Protein AF-A0A5K0YHK6-F1 (afdb_monomer_lite)

Organism: NCBI:txid210225

Foldseek 3Di:
DDPPPPPPPDDDDDDDDDDDDDDDDDDDDPDDDPPPPPPDPPPVDDPPPPDFPPCDPLPPQDPPVPPDLVSLQVSLVVLLVVVVPGDDDDQDPVNVVVCVDPCNVVVCVVVVCVDSVVSNCVSVVVVVVVVVVVLVVVQVCVVVVVDDPVDDRDDDDCVVVVVCVVVVVVVVVVVVVVVVVVVVVVVVVLVVLVVVLVVVLVVLCVVPVDPVCPVVNVVSNVVSVVVSVVVD

Structure (mmCIF, N/CA/C/O backbone):
data_AF-A0A5K0YHK6-F1
#
_entry.id   AF-A0A5K0YHK6-F1
#
loop_
_atom_site.group_PDB
_atom_site.id
_atom_site.type_symbol
_atom_site.label_atom_id
_atom_site.label_alt_id
_atom_site.label_comp_id
_atom_site.label_asym_id
_atom_site.label_entity_id
_atom_site.label_seq_id
_atom_site.pdbx_PDB_ins_code
_atom_site.Cartn_x
_atom_site.Cartn_y
_atom_site.Cartn_z
_atom_site.occupancy
_atom_site.B_iso_or_equiv
_atom_site.auth_seq_id
_atom_site.auth_comp_id
_atom_site.auth_asym_id
_atom_site.auth_atom_id
_atom_site.pdbx_PDB_model_num
ATOM 1 N N . MET A 1 1 ? 50.932 7.917 33.596 1.00 43.59 1 MET A N 1
ATOM 2 C CA . MET A 1 1 ? 49.756 8.536 34.239 1.00 43.59 1 MET A CA 1
ATOM 3 C C . MET A 1 1 ? 48.524 7.838 33.703 1.00 43.59 1 MET A C 1
ATOM 5 O O . MET A 1 1 ? 48.380 7.723 32.493 1.00 43.59 1 MET A O 1
ATOM 9 N N . ASP A 1 2 ? 47.764 7.246 34.616 1.00 40.22 2 ASP A N 1
ATOM 10 C CA . ASP A 1 2 ? 47.042 5.985 34.433 1.00 40.22 2 ASP A CA 1
ATOM 11 C C . ASP A 1 2 ? 45.671 6.087 33.738 1.00 40.22 2 ASP A C 1
ATOM 13 O O . ASP A 1 2 ? 44.933 7.048 33.957 1.00 40.22 2 ASP A O 1
ATOM 17 N N . PRO A 1 3 ? 45.248 5.050 32.988 1.00 48.75 3 PRO A N 1
ATOM 18 C CA . PRO A 1 3 ? 43.939 4.975 32.334 1.00 48.75 3 PRO A CA 1
ATOM 19 C C . PRO A 1 3 ? 42.831 4.458 33.278 1.00 48.75 3 PRO A C 1
ATOM 21 O O . PRO A 1 3 ? 42.037 3.597 32.901 1.00 48.75 3 PRO A O 1
ATOM 24 N N . ARG A 1 4 ? 42.780 4.932 34.532 1.00 49.56 4 ARG A N 1
ATOM 25 C CA . ARG A 1 4 ? 41.835 4.437 35.563 1.00 49.56 4 ARG A CA 1
ATOM 26 C C . ARG A 1 4 ? 40.879 5.490 36.136 1.00 49.56 4 ARG A C 1
ATOM 28 O O . ARG A 1 4 ? 40.174 5.207 37.099 1.00 49.56 4 ARG A O 1
ATOM 35 N N . THR A 1 5 ? 40.769 6.659 35.508 1.00 51.75 5 THR A N 1
ATOM 36 C CA . THR A 1 5 ? 40.021 7.803 36.071 1.00 51.75 5 THR A CA 1
ATOM 37 C C . THR A 1 5 ? 38.905 8.324 35.158 1.00 51.75 5 THR A C 1
ATOM 39 O O . THR A 1 5 ? 38.656 9.520 35.098 1.00 51.75 5 THR A O 1
ATOM 42 N N . LEU A 1 6 ? 38.212 7.434 34.436 1.00 47.22 6 LEU A N 1
ATOM 43 C CA . LEU A 1 6 ? 37.018 7.766 33.633 1.00 47.22 6 LEU A CA 1
ATOM 44 C C . LEU A 1 6 ? 35.873 6.752 33.836 1.00 47.22 6 LEU A C 1
ATOM 4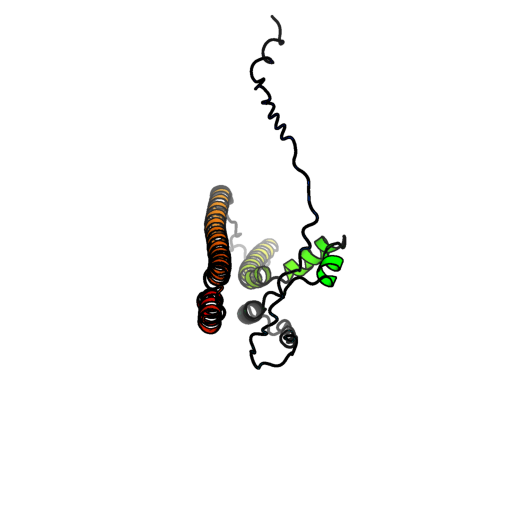6 O O . LEU A 1 6 ? 35.132 6.435 32.914 1.00 47.22 6 LEU A O 1
ATOM 50 N N . GLY A 1 7 ? 35.736 6.220 35.055 1.00 47.00 7 GLY A N 1
ATOM 51 C CA . GLY A 1 7 ? 34.714 5.226 35.415 1.00 47.00 7 GLY A CA 1
ATOM 52 C C . GLY A 1 7 ? 33.854 5.604 36.624 1.00 47.00 7 GLY A C 1
ATOM 53 O O . GLY A 1 7 ? 33.350 4.710 37.293 1.00 47.00 7 GLY A O 1
ATOM 54 N N . LEU A 1 8 ? 33.728 6.895 36.959 1.00 46.75 8 LEU A N 1
ATOM 55 C CA . LEU A 1 8 ? 33.214 7.314 38.273 1.00 46.75 8 LEU A CA 1
ATOM 56 C C . LEU A 1 8 ? 32.208 8.480 38.273 1.00 46.75 8 LEU A C 1
ATOM 58 O O . LEU A 1 8 ? 32.123 9.192 39.267 1.00 46.75 8 LEU A O 1
ATOM 62 N N . LEU A 1 9 ? 31.416 8.687 37.211 1.00 46.94 9 LEU A N 1
ATOM 63 C CA . LEU A 1 9 ? 30.430 9.785 37.213 1.00 46.94 9 LEU A CA 1
ATOM 64 C C . LEU A 1 9 ? 29.068 9.528 36.542 1.00 46.94 9 LEU A C 1
ATOM 66 O O . LEU A 1 9 ? 28.478 10.461 36.021 1.00 46.94 9 LEU A O 1
ATOM 70 N N . LEU A 1 10 ? 28.503 8.317 36.618 1.00 44.62 10 LEU A N 1
ATOM 71 C CA . LEU A 1 10 ? 27.058 8.111 36.376 1.00 44.62 10 LEU A CA 1
ATOM 72 C C . LEU A 1 10 ? 26.480 6.953 37.218 1.00 44.62 10 LEU A C 1
ATOM 74 O O . LEU A 1 10 ? 25.865 6.025 36.703 1.00 44.62 10 LEU A O 1
ATOM 78 N N . SER A 1 11 ? 26.675 7.004 38.540 1.00 43.56 11 SER A N 1
ATOM 79 C CA . SER A 1 11 ? 25.914 6.174 39.485 1.00 43.56 11 SER A CA 1
ATOM 80 C C . SER A 1 11 ? 24.736 6.996 40.012 1.00 43.56 11 SER A C 1
ATOM 82 O O . SER A 1 11 ? 24.900 7.822 40.908 1.00 43.56 11 SER A O 1
ATOM 84 N N . LEU A 1 12 ? 23.559 6.839 39.400 1.00 46.84 12 LEU A N 1
ATOM 85 C CA . LEU A 1 12 ? 22.314 7.429 39.899 1.00 46.84 12 LEU A CA 1
ATOM 86 C C . LEU A 1 12 ? 21.701 6.520 40.984 1.00 46.84 12 LEU A C 1
ATOM 88 O O . LEU A 1 12 ? 21.643 5.302 40.794 1.00 46.84 12 LEU A O 1
ATOM 92 N N . PRO A 1 13 ? 21.228 7.082 42.111 1.00 41.00 13 PRO A N 1
ATOM 93 C CA . PRO A 1 13 ? 20.739 6.307 43.243 1.00 41.00 13 PRO A CA 1
ATOM 94 C C . PRO A 1 13 ? 19.381 5.651 42.958 1.00 41.00 13 PRO A C 1
ATOM 96 O O . PRO A 1 13 ? 18.445 6.261 42.441 1.00 41.00 13 PRO A O 1
ATOM 99 N N . LYS A 1 14 ? 19.276 4.380 43.350 1.00 40.62 14 LYS A N 1
ATOM 100 C CA . LYS A 1 14 ? 18.057 3.570 43.339 1.00 40.62 14 LYS A CA 1
ATOM 101 C C . LYS A 1 14 ? 17.124 4.040 44.463 1.00 40.62 14 LYS A C 1
ATOM 103 O O . LYS A 1 14 ? 17.464 3.901 45.632 1.00 40.62 14 LYS A O 1
ATOM 108 N N . VAL A 1 15 ? 15.955 4.575 44.114 1.00 39.25 15 VAL A N 1
ATOM 109 C CA . VAL A 1 15 ? 14.891 4.946 45.066 1.00 39.25 15 VAL A CA 1
ATOM 110 C C . VAL A 1 15 ? 14.164 3.678 45.546 1.00 39.25 15 VAL A C 1
ATOM 112 O O . VAL A 1 15 ? 13.650 2.938 44.702 1.00 39.25 15 VAL A O 1
ATOM 115 N N . PRO A 1 16 ? 14.092 3.391 46.861 1.00 36.75 16 PRO A N 1
ATOM 116 C CA . PRO A 1 16 ? 13.281 2.302 47.390 1.00 36.75 16 PRO A CA 1
ATOM 117 C C . PRO A 1 16 ? 11.877 2.817 47.737 1.00 36.75 16 PRO A C 1
ATOM 119 O O . PRO A 1 16 ? 11.712 3.629 48.642 1.00 36.75 16 PRO A O 1
ATOM 122 N N . HIS A 1 17 ? 10.844 2.329 47.048 1.00 37.44 17 HIS A N 1
ATOM 123 C CA . HIS A 1 17 ? 9.465 2.503 47.507 1.00 37.44 17 HIS A CA 1
ATOM 124 C C . HIS A 1 17 ? 9.073 1.327 48.403 1.00 37.44 17 HIS A C 1
ATOM 126 O O . HIS A 1 17 ? 8.698 0.254 47.934 1.00 37.44 17 HIS A O 1
ATOM 132 N N . SER A 1 18 ? 9.178 1.546 49.711 1.00 36.91 18 SER A N 1
ATOM 133 C CA . SER A 1 18 ? 8.483 0.777 50.738 1.00 36.91 18 SER A CA 1
ATOM 134 C C . SER A 1 18 ? 7.010 1.191 50.761 1.00 36.91 18 SER A C 1
ATOM 136 O O . SER A 1 18 ? 6.714 2.331 51.104 1.00 36.91 18 SER A O 1
ATOM 138 N N . ASN A 1 19 ? 6.094 0.276 50.445 1.00 31.62 19 ASN A N 1
ATOM 139 C CA . ASN A 1 19 ? 4.684 0.414 50.810 1.00 31.62 19 ASN A CA 1
ATOM 140 C C . ASN A 1 19 ? 4.287 -0.776 51.685 1.00 31.62 19 ASN A C 1
ATOM 142 O O . ASN A 1 19 ? 3.897 -1.839 51.208 1.00 31.62 19 ASN A O 1
ATOM 146 N N . THR A 1 20 ? 4.419 -0.568 52.988 1.00 33.75 20 THR A N 1
ATOM 147 C CA . THR A 1 20 ? 3.709 -1.284 54.042 1.00 33.75 20 THR A CA 1
ATOM 148 C C . THR A 1 20 ? 2.272 -0.766 54.086 1.00 33.75 20 THR A C 1
ATOM 150 O O . THR A 1 20 ? 2.046 0.412 54.347 1.00 33.75 20 THR A O 1
ATOM 153 N N . PHE A 1 21 ? 1.289 -1.638 53.865 1.00 30.23 21 PHE A N 1
ATOM 154 C CA . PHE A 1 21 ? -0.102 -1.390 54.249 1.00 30.23 21 PHE A CA 1
ATOM 155 C C . PHE A 1 21 ? -0.590 -2.602 55.040 1.00 30.23 21 PHE A C 1
ATOM 157 O O . PHE A 1 21 ? -0.638 -3.718 54.526 1.00 30.23 21 PHE A O 1
ATOM 164 N N . HIS A 1 22 ? -0.887 -2.382 56.319 1.00 31.84 22 HIS A N 1
ATOM 165 C CA . HIS A 1 22 ? -1.451 -3.384 57.214 1.00 31.84 22 HIS A CA 1
ATOM 166 C C . HIS A 1 22 ? -2.986 -3.328 57.174 1.00 31.84 22 HIS A C 1
ATOM 168 O O . HIS A 1 22 ? -3.571 -2.264 57.326 1.00 31.84 22 HIS A O 1
ATOM 174 N N . SER A 1 23 ? -3.574 -4.525 57.084 1.00 32.22 23 SER A N 1
ATOM 175 C CA . SER A 1 23 ? -4.830 -4.990 57.695 1.00 32.22 23 SER A CA 1
ATOM 176 C C . SER A 1 23 ? -6.180 -4.368 57.294 1.00 32.22 23 SER A C 1
ATOM 178 O O . SER A 1 23 ? -6.498 -3.233 57.629 1.00 32.22 23 SER A O 1
ATOM 180 N N . SER A 1 24 ? -7.070 -5.199 56.738 1.00 30.88 24 SER A N 1
ATOM 181 C CA . SER A 1 24 ? -8.372 -5.489 57.374 1.00 30.88 24 SER A CA 1
ATOM 182 C C . SER A 1 24 ? -9.111 -6.647 56.678 1.00 30.88 24 SER A C 1
ATOM 184 O O . SER A 1 24 ? -9.433 -6.604 55.498 1.00 30.88 24 SER A O 1
ATOM 186 N N . VAL A 1 25 ? -9.310 -7.716 57.454 1.00 35.59 25 VAL A N 1
ATOM 187 C CA . VAL A 1 25 ? -10.476 -8.618 57.528 1.00 35.59 25 VAL A CA 1
ATOM 188 C C . VAL A 1 25 ? -11.424 -8.624 56.314 1.00 35.59 25 VAL A C 1
ATOM 190 O O . VAL A 1 25 ? -12.305 -7.778 56.185 1.00 35.59 25 VAL A O 1
ATOM 193 N N . GLY A 1 26 ? -11.309 -9.651 55.468 1.00 30.34 26 GLY A N 1
ATOM 194 C CA . GLY A 1 26 ? -12.290 -9.956 54.426 1.00 30.34 26 GLY A CA 1
ATOM 195 C C . GLY A 1 26 ? -13.451 -10.792 54.968 1.00 30.34 26 GLY A C 1
ATOM 196 O O . GLY A 1 26 ? -13.296 -11.990 55.196 1.00 30.34 26 GLY A O 1
ATOM 197 N N . LEU A 1 27 ? -14.616 -10.165 55.143 1.00 34.56 27 LEU A N 1
ATOM 198 C CA . LEU A 1 27 ? -15.909 -10.854 55.194 1.00 34.56 27 LEU A CA 1
ATOM 199 C C . LEU A 1 27 ? -16.256 -11.437 53.806 1.00 34.56 27 LEU A C 1
ATOM 201 O O . LEU A 1 27 ? -15.933 -10.819 52.788 1.00 34.56 27 LEU A O 1
ATOM 205 N N . PRO A 1 28 ? -16.950 -12.588 53.725 1.00 32.84 28 PRO A N 1
ATOM 206 C CA . PRO A 1 28 ? -17.366 -13.167 52.454 1.00 32.84 28 PRO A CA 1
ATOM 207 C C . PRO A 1 28 ? -18.563 -12.397 51.873 1.00 32.84 28 PRO A C 1
ATOM 209 O O . PRO A 1 28 ? -19.719 -12.663 52.197 1.00 32.84 28 PRO A O 1
ATOM 212 N N . CYS A 1 29 ? -18.299 -11.445 50.976 1.00 33.31 29 CYS A N 1
ATOM 213 C CA . CYS A 1 29 ? -19.337 -10.855 50.134 1.00 33.31 29 CYS A CA 1
ATOM 214 C C . CYS A 1 29 ? -19.730 -11.848 49.035 1.00 33.31 29 CYS A C 1
ATOM 216 O O . CYS A 1 29 ? -18.987 -12.097 48.085 1.00 33.31 29 CYS A O 1
ATOM 218 N N . HIS A 1 30 ? -20.931 -12.405 49.170 1.00 31.92 30 HIS A N 1
ATOM 219 C CA . HIS A 1 30 ? -21.606 -13.214 48.164 1.00 31.92 30 HIS A CA 1
ATOM 220 C C . HIS A 1 30 ? -21.895 -12.345 46.923 1.00 31.92 30 HIS A C 1
ATOM 222 O O . HIS A 1 30 ? -22.946 -11.714 46.805 1.00 31.92 30 HIS A O 1
ATOM 228 N N . HIS A 1 31 ? -20.951 -12.273 45.983 1.00 33.12 31 HIS A N 1
ATOM 229 C CA . HIS A 1 31 ? -21.176 -11.622 44.695 1.00 33.12 31 HIS A CA 1
ATOM 230 C C . HIS A 1 31 ? -22.136 -12.481 43.860 1.00 33.12 31 HIS A C 1
ATOM 232 O O . HIS A 1 31 ? -21.734 -13.452 43.220 1.00 33.12 31 HIS A O 1
ATOM 238 N N . ARG A 1 32 ? -23.426 -12.122 43.846 1.00 32.12 32 ARG A N 1
ATOM 239 C CA . ARG A 1 32 ? -24.295 -12.473 42.716 1.00 32.12 32 ARG A CA 1
ATOM 240 C C . ARG A 1 32 ? -23.753 -11.734 41.484 1.00 32.12 32 ARG A C 1
ATOM 242 O O . ARG A 1 32 ? -23.589 -10.514 41.569 1.00 32.12 32 ARG A O 1
ATOM 249 N N . PRO A 1 33 ? -23.456 -12.413 40.362 1.00 33.56 33 PRO A N 1
ATOM 250 C CA . PRO A 1 33 ? -23.113 -11.707 39.136 1.00 33.56 33 PRO A CA 1
ATOM 251 C C . PRO A 1 33 ? -24.315 -10.842 38.722 1.00 33.56 33 PRO A C 1
ATOM 253 O O . PRO A 1 33 ? -25.457 -11.294 38.868 1.00 33.56 33 PRO A O 1
ATOM 256 N N . PRO A 1 34 ? -24.100 -9.608 38.234 1.00 36.41 34 PRO A N 1
ATOM 257 C CA . PRO A 1 34 ? -25.195 -8.812 37.713 1.00 36.41 34 PRO A CA 1
ATOM 258 C C . PRO A 1 34 ? -25.824 -9.591 36.561 1.00 36.41 34 PRO A C 1
ATOM 260 O O . PRO A 1 34 ? -25.122 -10.103 35.687 1.00 36.41 34 PRO A O 1
ATOM 263 N N . PHE A 1 35 ? -27.148 -9.711 36.618 1.00 33.41 35 PHE A N 1
ATOM 264 C CA . PHE A 1 35 ? -27.979 -10.253 35.559 1.00 33.41 35 PHE A CA 1
ATOM 265 C C . PHE A 1 35 ? -27.466 -9.742 34.211 1.00 33.41 35 PHE A C 1
ATOM 267 O O . PHE A 1 35 ? -27.531 -8.547 33.920 1.00 33.41 35 PHE A O 1
ATOM 274 N N . PHE A 1 36 ? -26.934 -10.655 33.395 1.00 31.16 36 PHE A N 1
ATOM 275 C CA . PHE A 1 36 ? -26.790 -10.430 31.968 1.00 31.16 36 PHE A CA 1
ATOM 276 C C . PHE A 1 36 ? -28.202 -10.170 31.456 1.00 31.16 36 PHE A C 1
ATOM 278 O O . PHE A 1 36 ? -28.980 -11.105 31.265 1.00 31.16 36 PHE A O 1
ATOM 285 N N . PHE A 1 37 ? -28.560 -8.895 31.305 1.00 34.41 37 PHE A N 1
ATOM 286 C CA . PHE A 1 37 ? -29.784 -8.511 30.629 1.00 34.41 37 PHE A CA 1
ATOM 287 C C . PHE A 1 37 ? -29.582 -8.882 29.166 1.00 34.41 37 PHE A C 1
ATOM 289 O O . PHE A 1 37 ? -29.051 -8.130 28.352 1.00 34.41 37 PHE A O 1
ATOM 296 N N . ASN A 1 38 ? -29.952 -10.121 28.872 1.00 28.75 38 ASN A N 1
ATOM 297 C CA . ASN A 1 38 ? -29.991 -10.725 27.560 1.00 28.75 38 ASN A CA 1
ATOM 298 C C . ASN A 1 38 ? -31.197 -10.153 26.799 1.00 28.75 38 ASN A C 1
ATOM 300 O O . ASN A 1 38 ? -32.002 -10.893 26.237 1.00 28.75 38 ASN A O 1
ATOM 304 N N . ARG A 1 39 ? -31.353 -8.820 26.790 1.00 30.56 39 ARG A N 1
ATOM 305 C CA . ARG A 1 39 ? -32.136 -8.172 25.747 1.00 30.56 39 ARG A CA 1
ATOM 306 C C . ARG A 1 39 ? -31.266 -8.201 24.510 1.00 30.56 39 ARG A C 1
ATOM 308 O O . ARG A 1 39 ? -30.500 -7.286 24.217 1.00 30.56 39 ARG A O 1
ATOM 315 N N . ALA A 1 40 ? -31.408 -9.313 23.797 1.00 30.61 40 ALA A N 1
ATOM 316 C CA . ALA A 1 40 ? -31.400 -9.295 22.356 1.00 30.61 40 ALA A CA 1
ATOM 317 C C . ALA A 1 40 ? -32.060 -7.985 21.914 1.00 30.61 40 ALA A C 1
ATOM 319 O O . ALA A 1 40 ? -33.258 -7.780 22.109 1.00 30.61 40 ALA A O 1
ATOM 320 N N . ILE A 1 41 ? -31.261 -7.076 21.361 1.00 36.53 41 ILE A N 1
ATOM 321 C CA . ILE A 1 41 ? -31.794 -6.146 20.384 1.00 36.53 41 ILE A CA 1
ATOM 322 C C . ILE A 1 41 ? -32.405 -7.075 19.342 1.00 36.53 41 ILE A C 1
ATOM 324 O O . ILE A 1 41 ? -31.683 -7.782 18.636 1.00 36.53 41 ILE A O 1
ATOM 328 N N . ILE A 1 42 ? -33.734 -7.164 19.350 1.00 31.56 42 ILE A N 1
ATOM 329 C CA . ILE A 1 42 ? -34.517 -7.819 18.315 1.00 31.56 42 ILE A CA 1
ATOM 330 C C . ILE A 1 42 ? -34.319 -6.952 17.071 1.00 31.56 42 ILE A C 1
ATOM 332 O O . ILE A 1 42 ? -35.155 -6.143 16.692 1.00 31.56 42 ILE A O 1
ATOM 336 N N . CYS A 1 43 ? -33.165 -7.108 16.432 1.00 30.47 43 CYS A N 1
ATOM 337 C CA . CYS A 1 43 ? -33.124 -7.082 14.993 1.00 30.47 43 CYS A CA 1
ATOM 338 C C . CYS A 1 43 ? -33.844 -8.367 14.596 1.00 30.47 43 CYS A C 1
ATOM 340 O O . CYS A 1 43 ? -33.283 -9.456 14.715 1.00 30.47 43 CYS A O 1
ATOM 342 N N . SER A 1 44 ? -35.113 -8.251 14.208 1.00 29.72 44 SER A N 1
ATOM 343 C CA . SER A 1 44 ? -35.784 -9.307 13.459 1.00 29.72 44 SER A CA 1
ATOM 344 C C . SER A 1 44 ? -34.999 -9.482 12.158 1.00 29.72 44 SER A C 1
ATOM 346 O O . SER A 1 44 ? -35.143 -8.736 11.196 1.00 29.72 44 SER A O 1
ATOM 348 N N . GLY A 1 45 ? -34.029 -10.378 12.214 1.00 32.16 45 GLY A N 1
ATOM 349 C CA . GLY A 1 45 ? -33.060 -10.672 11.182 1.00 32.16 45 GLY A CA 1
ATOM 350 C C . GLY A 1 45 ? -32.474 -12.003 11.594 1.00 32.16 45 GLY A C 1
ATOM 351 O O . GLY A 1 45 ? -31.773 -12.084 12.598 1.00 32.16 45 GLY A O 1
ATOM 352 N N . ALA A 1 46 ? -32.894 -13.046 10.888 1.00 29.48 46 ALA A N 1
ATOM 353 C CA . ALA A 1 46 ? -32.598 -14.438 11.162 1.00 29.48 46 ALA A CA 1
ATOM 354 C C . ALA A 1 46 ? -31.177 -14.664 11.702 1.00 29.48 46 ALA A C 1
ATOM 356 O O . ALA A 1 46 ? -30.210 -14.049 11.251 1.00 29.48 46 ALA A O 1
ATOM 357 N N . ASN A 1 47 ? -31.055 -15.630 12.613 1.00 34.12 47 ASN A N 1
ATOM 358 C CA . ASN A 1 47 ? -29.799 -16.233 13.051 1.00 34.12 47 ASN A CA 1
ATOM 359 C C . ASN A 1 47 ? -29.124 -17.017 11.902 1.00 34.12 47 ASN A C 1
ATOM 361 O O . ASN A 1 47 ? -28.770 -18.185 12.035 1.00 34.12 47 ASN A O 1
ATOM 365 N N . SER A 1 48 ? -28.961 -16.394 10.737 1.00 34.47 48 SER A N 1
ATOM 366 C CA . SER A 1 48 ? -27.947 -16.783 9.782 1.00 34.47 48 SER A CA 1
ATOM 367 C C . SER A 1 48 ? -26.654 -16.169 10.290 1.00 34.47 48 SER A C 1
ATOM 369 O O . SER A 1 48 ? -26.443 -14.958 10.184 1.00 34.47 48 SER A O 1
ATOM 371 N N . LYS A 1 49 ? -25.768 -17.007 10.833 1.00 31.30 49 LYS A N 1
ATOM 372 C CA . LYS A 1 49 ? -24.322 -16.759 10.782 1.00 31.30 49 LYS A CA 1
ATOM 373 C C . LYS A 1 49 ? -24.057 -16.086 9.427 1.00 31.30 49 LYS A C 1
ATOM 375 O O . LYS A 1 49 ? -24.406 -16.722 8.434 1.00 31.30 49 LYS A O 1
ATOM 380 N N . PRO A 1 50 ? -23.571 -14.828 9.349 1.00 41.44 50 PRO A N 1
ATOM 381 C CA . PRO A 1 50 ? -23.377 -14.175 8.065 1.00 41.44 50 PRO A CA 1
ATOM 382 C C . PRO A 1 50 ? -22.471 -15.086 7.259 1.00 41.44 50 PRO A C 1
ATOM 384 O O . PRO A 1 50 ? -21.297 -15.264 7.603 1.00 41.44 50 PRO A O 1
ATOM 387 N N . GLN A 1 51 ? -23.054 -15.763 6.275 1.00 37.22 51 GLN A N 1
ATOM 388 C CA . GLN A 1 51 ? -22.298 -16.622 5.397 1.00 37.22 51 GLN A CA 1
ATOM 389 C C . GLN A 1 51 ? -21.256 -15.688 4.782 1.00 37.22 51 GLN A C 1
ATOM 391 O O . GLN A 1 51 ? -21.619 -14.569 4.389 1.00 37.22 51 GLN A O 1
ATOM 396 N N . PRO A 1 52 ? -19.957 -16.049 4.786 1.00 50.34 52 PRO A N 1
ATOM 397 C CA . PRO A 1 52 ? -19.000 -15.280 4.008 1.00 50.34 52 PRO A CA 1
ATOM 398 C C . PRO A 1 52 ? -19.626 -15.084 2.622 1.00 50.34 52 PRO A C 1
ATOM 400 O O . PRO A 1 52 ? -20.271 -16.031 2.149 1.00 50.34 52 PRO A O 1
ATOM 403 N N . PRO A 1 53 ? -19.530 -13.877 2.023 1.00 51.62 53 PRO A N 1
ATOM 404 C CA . PRO A 1 53 ? -20.077 -13.648 0.689 1.00 51.62 53 PRO A CA 1
ATOM 405 C C . PRO A 1 53 ? -19.689 -14.856 -0.163 1.00 51.62 53 PRO A C 1
ATOM 407 O O . PRO A 1 53 ? -18.537 -15.295 -0.017 1.00 51.62 53 PRO A O 1
ATOM 410 N N . PRO A 1 54 ? -20.642 -15.452 -0.918 1.00 47.19 54 PRO A N 1
ATOM 411 C CA . PRO A 1 54 ? -20.403 -16.691 -1.650 1.00 47.19 54 PRO A CA 1
ATOM 412 C C . PRO A 1 54 ? -19.047 -16.538 -2.299 1.00 47.19 54 PRO A C 1
ATOM 414 O O . PRO A 1 54 ? -18.818 -15.490 -2.903 1.00 47.19 54 PRO A O 1
ATOM 417 N N . SER A 1 55 ? -18.132 -17.474 -2.030 1.00 53.28 55 SER A N 1
ATOM 418 C CA . SER A 1 55 ? -16.749 -17.429 -2.492 1.00 53.28 55 SER A CA 1
ATOM 419 C C . SER A 1 55 ? -16.784 -17.281 -4.002 1.00 53.28 55 SER A C 1
ATOM 421 O O . SER A 1 55 ? -16.866 -18.273 -4.723 1.00 53.28 55 SER A O 1
ATOM 423 N N . GLN A 1 56 ? -16.852 -16.034 -4.466 1.00 53.78 56 GLN A N 1
ATOM 424 C CA . GLN A 1 56 ? -16.973 -15.753 -5.873 1.00 53.78 56 GLN A CA 1
ATOM 425 C C . GLN A 1 56 ? -15.665 -16.258 -6.455 1.00 53.78 56 GLN A C 1
ATOM 427 O O . GLN A 1 56 ? -14.608 -15.936 -5.890 1.00 53.78 56 GLN A O 1
ATOM 432 N N . PRO A 1 57 ? -15.720 -17.107 -7.496 1.00 60.47 57 PRO A N 1
ATOM 433 C CA . PRO A 1 57 ? -14.519 -17.604 -8.134 1.00 60.47 57 PRO A CA 1
ATOM 434 C C . PRO A 1 57 ? -13.599 -16.415 -8.388 1.00 60.47 57 PRO A C 1
ATOM 436 O O . PRO A 1 57 ? -14.042 -15.394 -8.922 1.00 60.47 57 PRO A O 1
ATOM 439 N N . VAL A 1 58 ? -12.346 -16.508 -7.932 1.00 64.19 58 VAL A N 1
ATOM 440 C CA . VAL A 1 58 ? -11.328 -15.519 -8.298 1.00 64.19 58 VAL A CA 1
ATOM 441 C C . VAL A 1 58 ? -11.402 -15.413 -9.818 1.00 64.19 58 VAL A C 1
ATOM 443 O O . VAL A 1 58 ? -11.351 -16.463 -10.465 1.00 64.19 58 VAL A O 1
ATOM 446 N N . PRO A 1 59 ? -11.599 -14.214 -10.401 1.00 65.31 59 PRO A N 1
ATOM 447 C CA . PRO A 1 59 ? -11.670 -14.109 -11.841 1.00 65.31 59 PRO A CA 1
ATOM 448 C C . PRO A 1 59 ? -10.379 -14.716 -12.380 1.00 65.31 59 PRO A C 1
ATOM 450 O O . PRO A 1 59 ? -9.295 -14.370 -11.881 1.00 65.31 59 PRO A O 1
ATOM 453 N N . PRO A 1 60 ? -10.493 -15.668 -13.319 1.00 67.44 60 PRO A N 1
ATOM 454 C CA . PRO A 1 60 ? -9.322 -16.291 -13.898 1.00 67.44 60 PRO A CA 1
ATOM 455 C C . PRO A 1 60 ? -8.410 -15.188 -14.433 1.00 67.44 60 PRO A C 1
ATOM 457 O O . PRO A 1 60 ? -8.892 -14.137 -14.869 1.00 67.44 60 PRO A O 1
ATOM 460 N N . LEU A 1 61 ? -7.093 -15.406 -14.363 1.00 68.50 61 LEU A N 1
ATOM 461 C CA . LEU A 1 61 ? -6.173 -14.524 -15.075 1.00 68.50 61 LEU A CA 1
ATOM 462 C C . LEU A 1 61 ? -6.665 -14.392 -16.526 1.00 68.50 61 LEU A C 1
ATOM 464 O O . LEU A 1 61 ? -7.112 -15.397 -17.094 1.00 68.50 61 LEU A O 1
ATOM 468 N N . PRO A 1 62 ? -6.597 -13.188 -17.123 1.00 66.06 62 PRO A N 1
ATOM 469 C CA . PRO A 1 62 ? -6.939 -13.033 -18.526 1.00 66.06 62 PRO A CA 1
ATOM 470 C C . PRO A 1 62 ? -6.120 -14.044 -19.350 1.00 66.06 62 PRO A C 1
ATOM 472 O O . PRO A 1 62 ? -4.922 -14.211 -19.093 1.00 66.06 62 PRO A O 1
ATOM 475 N N . PRO A 1 63 ? -6.750 -14.774 -20.288 1.00 63.53 63 PRO A N 1
ATOM 476 C CA . PRO A 1 63 ? -6.059 -15.780 -21.084 1.00 63.53 63 PRO A CA 1
ATOM 477 C C . PRO A 1 63 ? -4.906 -15.136 -21.868 1.00 63.53 63 PRO A C 1
ATOM 479 O O . PRO A 1 63 ? -5.014 -13.990 -22.298 1.00 63.53 63 PRO A O 1
ATOM 482 N N . LEU A 1 64 ? -3.815 -15.885 -22.077 1.00 61.41 64 LEU A N 1
ATOM 483 C CA . LEU A 1 64 ? -2.592 -15.437 -22.766 1.00 61.41 64 LEU A CA 1
ATOM 484 C C . LEU A 1 64 ? -2.821 -14.575 -24.036 1.00 61.41 64 LEU A C 1
ATOM 486 O O . LEU A 1 64 ? -2.176 -13.534 -24.139 1.00 61.41 64 LEU A O 1
ATOM 490 N N . PRO A 1 65 ? -3.735 -14.916 -24.973 1.00 57.03 65 PRO A N 1
ATOM 491 C CA . PRO A 1 65 ? -3.999 -14.088 -26.161 1.00 57.03 65 PRO A CA 1
ATOM 492 C C . PRO A 1 65 ? -4.688 -12.735 -25.884 1.00 57.03 65 PRO A C 1
ATOM 494 O O . PRO A 1 65 ? -4.824 -11.930 -26.799 1.00 57.03 65 PRO A O 1
ATOM 497 N N . GLY A 1 66 ? -5.118 -12.467 -24.647 1.00 56.25 66 GLY A N 1
ATOM 498 C CA . GLY A 1 66 ? -5.767 -11.227 -24.211 1.00 56.25 66 GLY A CA 1
ATOM 499 C C . GLY A 1 66 ? -4.973 -10.417 -23.181 1.00 56.25 66 GLY A C 1
ATOM 500 O O . GLY A 1 66 ? -5.536 -9.469 -22.640 1.00 56.25 66 GLY A O 1
ATOM 501 N N . LEU A 1 67 ? -3.702 -10.762 -22.910 1.00 65.31 67 LEU A N 1
ATOM 502 C CA . LEU A 1 67 ? -2.778 -10.047 -22.006 1.00 65.31 67 LEU A CA 1
ATOM 503 C C . LEU A 1 67 ? -2.416 -8.650 -22.546 1.00 65.31 67 LEU A C 1
ATOM 505 O O . LEU A 1 67 ? -1.290 -8.366 -22.947 1.00 65.31 67 LEU A O 1
ATOM 509 N N . SER A 1 68 ? -3.392 -7.753 -22.562 1.00 77.00 68 SER A N 1
ATOM 510 C CA . SER A 1 68 ? -3.179 -6.325 -22.783 1.00 77.00 68 SER A CA 1
ATOM 511 C C . SER A 1 68 ? -2.947 -5.631 -21.441 1.00 77.00 68 SER A C 1
ATOM 513 O O . SER A 1 68 ? -3.525 -6.024 -20.425 1.00 77.00 68 SER A O 1
ATOM 515 N N . LEU A 1 69 ? -2.138 -4.567 -21.419 1.00 76.81 69 LEU A N 1
ATOM 516 C CA . LEU A 1 69 ? -1.904 -3.776 -20.201 1.00 76.81 69 LEU A CA 1
ATOM 517 C C . LEU A 1 69 ? -3.218 -3.288 -19.560 1.00 76.81 69 LEU A C 1
ATOM 519 O O . LEU A 1 69 ? -3.327 -3.281 -18.336 1.00 76.81 69 LEU A O 1
ATOM 523 N N . LEU A 1 70 ? -4.228 -2.963 -20.379 1.00 78.06 70 LEU A N 1
ATOM 524 C CA . LEU A 1 70 ? -5.572 -2.607 -19.913 1.00 78.06 70 LEU A CA 1
ATOM 525 C C . LEU A 1 70 ? -6.255 -3.774 -19.192 1.00 78.06 70 LEU A C 1
ATOM 527 O O . LEU A 1 70 ? -6.655 -3.617 -18.045 1.00 78.06 70 LEU A O 1
ATOM 531 N N . SER A 1 71 ? -6.296 -4.963 -19.802 1.00 80.81 71 SER A N 1
ATOM 532 C CA . SER A 1 71 ? -6.936 -6.139 -19.187 1.00 80.81 71 SER A CA 1
ATOM 533 C C . SER A 1 71 ? -6.320 -6.530 -17.837 1.00 80.81 71 SER A C 1
ATOM 535 O O . SER A 1 71 ? -7.014 -7.016 -16.944 1.00 80.81 71 SER A O 1
ATOM 537 N N . ILE A 1 72 ? -5.014 -6.292 -17.665 1.00 81.06 72 ILE A N 1
ATOM 538 C CA . ILE A 1 72 ? -4.293 -6.560 -16.417 1.00 81.06 72 ILE A CA 1
ATOM 539 C C . ILE A 1 72 ? -4.644 -5.507 -15.361 1.00 81.06 72 ILE A C 1
ATOM 541 O O . ILE A 1 72 ? -4.795 -5.850 -14.185 1.00 81.06 72 ILE A O 1
ATOM 545 N N . SER A 1 73 ? -4.802 -4.244 -15.772 1.00 84.19 73 SER A N 1
ATOM 546 C CA . SER A 1 73 ? -5.287 -3.176 -14.894 1.00 84.19 73 SER A CA 1
ATOM 547 C C . SER A 1 73 ? -6.712 -3.455 -14.422 1.00 84.19 73 SER A C 1
ATOM 549 O O . SER A 1 73 ? -6.952 -3.468 -13.217 1.00 84.19 73 SER A O 1
ATOM 551 N N . ASP A 1 74 ? -7.621 -3.786 -15.341 1.00 84.69 74 ASP A N 1
ATOM 552 C CA . ASP A 1 74 ? -9.026 -4.075 -15.031 1.00 84.69 74 ASP A CA 1
ATOM 553 C C . ASP A 1 74 ? -9.163 -5.296 -14.108 1.00 84.69 74 ASP A C 1
ATOM 555 O O . ASP A 1 74 ? -9.932 -5.297 -13.139 1.00 84.69 74 ASP A O 1
ATOM 559 N N . TRP A 1 75 ? -8.358 -6.339 -14.344 1.00 85.12 75 TRP A N 1
ATOM 560 C CA . TRP A 1 75 ? -8.278 -7.494 -13.450 1.00 85.12 75 TRP A CA 1
ATOM 561 C C . TRP A 1 75 ? -7.791 -7.098 -12.050 1.00 85.12 75 TRP A C 1
ATOM 563 O O . TRP A 1 75 ? -8.418 -7.481 -11.053 1.00 85.12 75 TRP A O 1
ATOM 573 N N . ALA A 1 76 ? -6.717 -6.308 -11.958 1.00 85.19 76 ALA A N 1
ATOM 574 C CA . ALA A 1 76 ? -6.178 -5.842 -10.684 1.00 85.19 76 ALA A CA 1
ATOM 575 C C . ALA A 1 76 ? -7.196 -4.973 -9.927 1.00 85.19 76 ALA A C 1
ATOM 577 O O . ALA A 1 76 ? -7.356 -5.129 -8.712 1.00 85.19 76 ALA A O 1
ATOM 578 N N . ASP A 1 77 ? -7.931 -4.113 -10.631 1.00 85.50 77 ASP A N 1
ATOM 579 C CA . ASP A 1 77 ? -8.982 -3.269 -10.061 1.00 85.50 77 ASP A CA 1
ATOM 580 C C . ASP A 1 77 ? -10.180 -4.093 -9.570 1.00 85.50 77 ASP A C 1
ATOM 582 O O . ASP A 1 77 ? -10.656 -3.874 -8.452 1.00 85.50 77 ASP A O 1
ATOM 586 N N . SER A 1 78 ? -10.571 -5.149 -10.292 1.00 83.44 78 SER A N 1
ATOM 587 C CA . SER A 1 78 ? -11.599 -6.090 -9.818 1.00 83.44 78 SER A CA 1
ATOM 588 C C . SER A 1 78 ? -11.221 -6.760 -8.484 1.00 83.44 78 SER A C 1
ATOM 590 O O . SER A 1 78 ? -12.075 -7.000 -7.625 1.00 83.44 78 SER A O 1
ATOM 592 N N . ILE A 1 79 ? -9.931 -7.062 -8.277 1.00 80.50 79 ILE A N 1
ATOM 593 C CA . ILE A 1 79 ? -9.421 -7.639 -7.023 1.00 80.50 79 ILE A CA 1
ATOM 594 C C . ILE A 1 79 ? -9.442 -6.596 -5.906 1.00 80.50 79 ILE A C 1
ATOM 596 O O . ILE A 1 79 ? -9.802 -6.923 -4.768 1.00 80.50 79 ILE A O 1
ATOM 600 N N . LYS A 1 80 ? -9.085 -5.343 -6.213 1.00 80.62 80 LYS A N 1
ATOM 601 C CA . LYS A 1 80 ? -9.150 -4.239 -5.247 1.00 80.62 80 LYS A CA 1
ATOM 602 C C . LYS A 1 80 ? -10.569 -4.026 -4.741 1.00 80.62 80 LYS A C 1
ATOM 604 O O . LYS A 1 80 ? -10.742 -3.923 -3.525 1.00 80.62 80 LYS A O 1
ATOM 609 N N . GLU A 1 81 ? -11.548 -4.009 -5.637 1.00 83.31 81 GLU A N 1
ATOM 610 C CA . GLU A 1 81 ? -12.947 -3.756 -5.289 1.00 83.31 81 GLU A CA 1
ATOM 611 C C . GLU A 1 81 ? -13.523 -4.883 -4.420 1.00 83.31 81 GLU A C 1
ATOM 613 O O . GLU A 1 81 ? -14.058 -4.635 -3.338 1.00 83.31 81 GLU A O 1
ATOM 618 N N . ARG A 1 82 ? -13.278 -6.151 -4.787 1.00 76.62 82 ARG A N 1
ATOM 619 C CA . ARG A 1 82 ? -13.673 -7.309 -3.958 1.00 76.62 82 ARG A CA 1
ATOM 620 C C . ARG A 1 82 ? -13.096 -7.253 -2.550 1.00 76.62 82 ARG A C 1
ATOM 622 O O . ARG A 1 82 ? -13.761 -7.621 -1.583 1.00 76.62 82 ARG A O 1
ATOM 629 N N . GLY A 1 83 ? -11.858 -6.785 -2.414 1.00 71.75 83 GLY A N 1
ATOM 630 C CA . GLY A 1 83 ? -11.246 -6.619 -1.107 1.00 71.75 83 GLY A CA 1
ATOM 631 C C . GLY A 1 83 ? -11.978 -5.600 -0.225 1.00 71.75 83 GLY A C 1
ATOM 632 O O . GLY A 1 83 ? -11.908 -5.734 0.996 1.00 71.75 83 GLY A O 1
ATOM 633 N N . MET A 1 84 ? -12.602 -4.551 -0.788 1.00 73.88 84 MET A N 1
ATOM 634 C CA . MET A 1 84 ? -13.319 -3.527 0.001 1.00 73.88 84 MET A CA 1
ATOM 635 C C . MET A 1 84 ? -14.567 -4.111 0.659 1.00 73.88 84 MET A C 1
ATOM 637 O O . MET A 1 84 ? -14.924 -3.725 1.769 1.00 73.88 84 MET A O 1
ATOM 641 N N . GLN A 1 85 ? -15.192 -5.081 -0.003 1.00 71.06 85 GLN A N 1
ATOM 642 C CA . GLN A 1 85 ? -16.434 -5.708 0.438 1.00 71.06 85 GLN A CA 1
ATOM 643 C C . GLN A 1 85 ? -16.227 -6.740 1.562 1.00 71.06 85 GLN A C 1
ATOM 645 O O . GLN A 1 85 ? -17.189 -7.190 2.190 1.00 71.06 85 GLN A O 1
ATOM 650 N N . GLN A 1 86 ? -14.981 -7.118 1.864 1.00 66.62 86 GLN A N 1
ATOM 651 C CA . GLN A 1 86 ? -14.688 -8.085 2.920 1.00 66.62 86 GLN A CA 1
ATOM 652 C C . GLN A 1 86 ? -14.829 -7.451 4.312 1.00 66.62 86 GLN A C 1
ATOM 654 O O . GLN A 1 86 ? -13.997 -6.657 4.754 1.00 66.62 86 GLN A O 1
ATOM 659 N N . ARG A 1 87 ? -15.869 -7.852 5.056 1.00 60.88 87 ARG A N 1
ATOM 660 C CA . ARG A 1 87 ? -16.023 -7.477 6.471 1.00 60.88 87 ARG A CA 1
ATOM 661 C C . ARG A 1 87 ? -14.907 -8.092 7.322 1.00 60.88 87 ARG A C 1
ATOM 663 O O . ARG A 1 87 ? -14.621 -9.285 7.222 1.00 60.88 87 ARG A O 1
ATOM 670 N N . ARG A 1 88 ? -14.319 -7.288 8.221 1.00 66.12 88 ARG A N 1
ATOM 671 C CA . ARG A 1 88 ? -13.350 -7.751 9.231 1.00 66.12 88 ARG A CA 1
ATOM 672 C C . ARG A 1 88 ? -13.996 -8.817 10.117 1.00 66.12 88 ARG A C 1
ATOM 674 O O . ARG A 1 88 ? -14.863 -8.510 10.929 1.00 66.12 88 ARG A O 1
ATOM 681 N N . GLN A 1 89 ? -13.577 -10.068 9.951 1.00 71.44 89 GLN A N 1
ATOM 682 C CA . GLN A 1 89 ? -14.057 -11.173 10.773 1.00 71.44 89 GLN A CA 1
ATOM 683 C C . GLN A 1 89 ? -13.393 -11.153 12.151 1.00 71.44 89 GLN A C 1
ATOM 685 O O . GLN A 1 89 ? -12.188 -10.928 12.264 1.00 71.44 89 GLN A O 1
ATOM 690 N N . LEU A 1 90 ? -14.177 -11.447 13.188 1.00 77.38 90 LEU A N 1
ATOM 691 C CA . LEU A 1 90 ? -13.659 -11.673 14.532 1.00 77.38 90 LEU A CA 1
ATOM 692 C C . LEU A 1 90 ? -12.744 -12.905 14.555 1.00 77.38 90 LEU A C 1
ATOM 694 O O . LEU A 1 90 ? -12.909 -13.868 13.796 1.00 77.38 90 LEU A O 1
ATOM 698 N N . TYR A 1 91 ? -11.743 -12.837 15.423 1.00 79.12 91 TYR A N 1
ATOM 699 C CA . TYR A 1 91 ? -10.733 -13.869 15.569 1.00 79.12 91 TYR A CA 1
ATOM 700 C C . TYR A 1 91 ? -11.293 -15.032 16.398 1.00 79.12 91 TYR A C 1
ATOM 702 O O . TYR A 1 91 ? -11.621 -14.852 17.567 1.00 79.12 91 TYR A O 1
ATOM 710 N N . THR A 1 92 ? -11.456 -16.210 15.792 1.00 85.94 92 THR A N 1
ATOM 711 C CA . THR A 1 92 ? -12.011 -17.398 16.461 1.00 85.94 92 THR A CA 1
ATOM 712 C C . THR A 1 92 ? -10.919 -18.228 17.131 1.00 85.94 92 THR A C 1
ATOM 714 O O . THR A 1 92 ? -9.739 -18.116 16.796 1.00 85.94 92 THR A O 1
ATOM 717 N N . HIS A 1 93 ? -11.314 -19.095 18.067 1.00 87.12 93 HIS A N 1
ATOM 718 C CA . HIS A 1 93 ? -10.384 -19.989 18.760 1.00 87.12 93 HIS A CA 1
ATOM 719 C C . HIS A 1 93 ? -9.586 -20.871 17.784 1.00 87.12 93 HIS A C 1
ATOM 721 O O . HIS A 1 93 ? -8.368 -20.972 17.899 1.00 87.12 93 HIS A O 1
ATOM 727 N N . GLU A 1 94 ? -10.243 -21.423 16.763 1.00 84.75 94 GLU A N 1
ATOM 728 C CA . GLU A 1 94 ? -9.592 -22.225 15.717 1.00 84.75 94 GLU A CA 1
ATOM 729 C C . GLU A 1 94 ? -8.512 -21.432 14.964 1.00 84.75 94 GLU A C 1
ATOM 731 O O . GLU A 1 94 ? -7.384 -21.905 14.819 1.00 84.75 94 GLU A O 1
ATOM 736 N N . LYS A 1 95 ? -8.803 -20.175 14.589 1.00 80.94 95 LYS A N 1
ATOM 737 C CA . LYS A 1 95 ? -7.822 -19.265 13.969 1.00 80.94 95 LYS A CA 1
ATOM 738 C C . LYS A 1 95 ? -6.635 -18.991 14.898 1.00 80.94 95 LYS A C 1
ATOM 740 O O . LYS A 1 95 ? -5.512 -18.809 14.431 1.00 80.94 95 LYS A O 1
ATOM 745 N N . TRP A 1 96 ? -6.851 -18.974 16.215 1.00 83.38 96 TRP A N 1
ATOM 746 C CA . TRP A 1 96 ? -5.779 -18.804 17.197 1.00 83.38 96 TRP A CA 1
ATOM 747 C C . TRP A 1 96 ? -4.849 -20.010 17.273 1.00 83.38 96 TRP A C 1
ATOM 749 O O . TRP A 1 96 ? -3.629 -19.836 17.263 1.00 83.38 96 TRP A O 1
ATOM 759 N N . VAL A 1 97 ? -5.406 -21.221 17.273 1.00 86.19 97 VAL A N 1
ATOM 760 C CA . VAL A 1 97 ? -4.621 -22.462 17.201 1.00 86.19 97 VAL A CA 1
ATOM 761 C C . VAL A 1 97 ? -3.807 -22.493 15.906 1.00 86.19 97 VAL A C 1
ATOM 763 O O . VAL A 1 97 ? -2.595 -22.710 15.935 1.00 86.19 97 VAL A O 1
ATOM 766 N N . GLU A 1 98 ? -4.441 -22.156 14.786 1.00 81.38 98 GLU A N 1
ATOM 767 C CA . GLU A 1 98 ? -3.814 -22.081 13.469 1.00 81.38 98 GLU A CA 1
ATOM 768 C C . GLU A 1 98 ? -2.681 -21.032 13.384 1.00 81.38 98 GLU A C 1
ATOM 770 O O . GLU A 1 98 ? -1.708 -21.200 12.641 1.00 81.38 98 GLU A O 1
ATOM 775 N N . HIS A 1 99 ? -2.756 -19.963 14.172 1.00 82.81 99 HIS A N 1
ATOM 776 C CA . HIS A 1 99 ? -1.734 -18.919 14.256 1.00 82.81 99 HIS A CA 1
ATOM 777 C C . HIS A 1 99 ? -0.532 -19.284 15.126 1.00 82.81 99 HIS A C 1
ATOM 779 O O . HIS A 1 99 ? 0.543 -18.721 14.932 1.00 82.81 99 HIS A O 1
ATOM 785 N N . ARG A 1 100 ? -0.667 -20.238 16.053 1.00 84.44 100 ARG A N 1
ATOM 786 C CA . ARG A 1 100 ? 0.487 -20.744 16.816 1.00 84.44 100 ARG A CA 1
ATOM 787 C C . ARG A 1 100 ? 1.394 -21.672 16.000 1.00 84.44 100 ARG A C 1
ATOM 789 O O . ARG A 1 100 ? 2.475 -22.014 16.464 1.00 84.44 100 ARG A O 1
ATOM 796 N N . SER A 1 101 ? 0.975 -22.086 14.802 1.00 86.00 101 SER A N 1
ATOM 797 C CA . SER A 1 101 ? 1.783 -22.946 13.933 1.00 86.00 101 SER A CA 1
ATOM 798 C C . SER A 1 101 ? 3.109 -22.279 13.530 1.00 86.00 101 SER A C 1
ATOM 800 O O . SER A 1 101 ? 3.156 -21.104 13.173 1.00 86.00 101 SER A O 1
ATOM 802 N N . SER A 1 102 ? 4.207 -23.037 13.526 1.00 85.44 102 SER A N 1
ATOM 803 C CA . SER A 1 102 ? 5.537 -22.540 13.127 1.00 85.44 102 SER A CA 1
ATOM 804 C C . SER A 1 102 ? 5.593 -22.109 11.654 1.00 85.44 102 SER A C 1
ATOM 806 O O . SER A 1 102 ? 6.260 -21.134 11.302 1.00 85.44 102 SER A O 1
ATOM 808 N N . ARG A 1 103 ? 4.802 -22.765 10.790 1.00 82.50 103 ARG A N 1
ATOM 809 C CA . ARG A 1 103 ? 4.640 -22.438 9.358 1.00 82.50 103 ARG A CA 1
ATOM 810 C C . ARG A 1 103 ? 3.871 -21.134 9.100 1.00 82.50 103 ARG A C 1
ATOM 812 O O . ARG A 1 103 ? 3.688 -20.752 7.941 1.00 82.50 103 ARG A O 1
ATOM 819 N N . ARG A 1 104 ? 3.454 -20.423 10.155 1.00 84.12 104 ARG A N 1
ATOM 820 C CA . ARG A 1 104 ? 2.742 -19.143 10.085 1.00 84.12 104 ARG A CA 1
ATOM 821 C C . ARG A 1 104 ? 3.441 -18.122 9.188 1.00 84.12 104 ARG A C 1
ATOM 823 O O . ARG A 1 104 ? 2.774 -17.501 8.367 1.00 84.12 104 ARG A O 1
ATOM 830 N N . HIS A 1 105 ? 4.754 -17.951 9.331 1.00 86.25 105 HIS A N 1
ATOM 831 C CA . HIS A 1 105 ? 5.502 -16.931 8.589 1.00 86.25 105 HIS A CA 1
ATOM 832 C C . HIS A 1 105 ? 5.484 -17.201 7.086 1.00 86.25 105 HIS A C 1
ATOM 834 O O . HIS A 1 105 ? 5.158 -16.309 6.314 1.00 86.25 105 HIS A O 1
ATOM 840 N N . VAL A 1 106 ? 5.721 -18.450 6.677 1.00 85.12 106 VAL A N 1
ATOM 841 C CA . VAL A 1 106 ? 5.702 -18.848 5.262 1.00 85.12 106 VAL A CA 1
ATOM 842 C C . VAL A 1 106 ? 4.315 -18.647 4.663 1.00 85.12 106 VAL A C 1
ATOM 844 O O . VAL A 1 106 ? 4.189 -18.066 3.590 1.00 85.12 106 VAL A O 1
ATOM 847 N N . ARG A 1 107 ? 3.257 -19.049 5.380 1.00 84.00 107 ARG A N 1
ATOM 848 C CA . ARG A 1 107 ? 1.885 -18.802 4.929 1.00 84.00 107 ARG A CA 1
ATOM 849 C C . ARG A 1 107 ? 1.581 -17.312 4.832 1.00 84.00 107 ARG A C 1
ATOM 851 O O . ARG A 1 107 ? 0.950 -16.901 3.868 1.00 84.00 107 ARG A O 1
ATOM 858 N N . HIS A 1 108 ? 2.017 -16.505 5.797 1.00 83.44 108 HIS A N 1
ATOM 859 C CA . HIS A 1 108 ? 1.804 -15.064 5.746 1.00 83.44 108 HIS A CA 1
ATOM 860 C C . HIS A 1 108 ? 2.549 -14.422 4.589 1.00 83.44 108 HIS A C 1
ATOM 862 O O . HIS A 1 108 ? 1.929 -13.645 3.875 1.00 83.44 108 HIS A O 1
ATOM 868 N N . VAL A 1 109 ? 3.809 -14.780 4.351 1.00 85.75 109 VAL A N 1
ATOM 869 C CA . VAL A 1 109 ? 4.580 -14.300 3.198 1.00 85.75 109 VAL A CA 1
ATOM 870 C C . VAL A 1 109 ? 3.882 -14.701 1.898 1.00 85.75 109 VAL A C 1
ATOM 872 O O . VAL A 1 109 ? 3.556 -13.827 1.101 1.00 85.75 109 VAL A O 1
ATOM 875 N N . ALA A 1 110 ? 3.525 -15.978 1.736 1.00 83.31 110 ALA A N 1
ATOM 876 C CA . ALA A 1 110 ? 2.814 -16.464 0.552 1.00 83.31 110 ALA A CA 1
ATOM 877 C C . ALA A 1 110 ? 1.454 -15.766 0.356 1.00 83.31 110 ALA A C 1
ATOM 879 O O . ALA A 1 110 ? 1.134 -15.317 -0.739 1.00 83.31 110 ALA A O 1
ATOM 880 N N . SER A 1 111 ? 0.670 -15.593 1.425 1.00 80.50 111 SER A N 1
ATOM 881 C CA . SER A 1 111 ? -0.613 -14.877 1.369 1.00 80.50 111 SER A CA 1
ATOM 882 C C . SER A 1 111 ? -0.452 -13.368 1.153 1.00 80.50 111 SER A C 1
ATOM 884 O O . SER A 1 111 ? -1.331 -12.738 0.570 1.00 80.50 111 SER A O 1
ATOM 886 N N . SER A 1 112 ? 0.673 -12.783 1.580 1.00 82.06 112 SER A N 1
ATOM 887 C CA . SER A 1 112 ? 0.968 -11.359 1.395 1.00 82.06 112 SER A CA 1
ATOM 888 C C . SER A 1 112 ? 1.211 -11.048 -0.073 1.00 82.06 112 SER A C 1
ATOM 890 O O . SER A 1 112 ? 0.759 -10.003 -0.530 1.00 82.06 112 SER A O 1
ATOM 892 N N . LEU A 1 113 ? 1.824 -11.973 -0.825 1.00 77.00 113 LEU A N 1
ATOM 893 C CA . LEU A 1 113 ? 1.987 -11.874 -2.283 1.00 77.00 113 LEU A CA 1
ATOM 894 C C . LEU A 1 113 ? 0.644 -11.798 -3.024 1.00 77.00 113 LEU A C 1
ATOM 896 O O . LEU A 1 113 ? 0.551 -11.141 -4.054 1.00 77.00 113 LEU A O 1
ATOM 900 N N . SER A 1 114 ? -0.415 -12.376 -2.455 1.00 72.81 114 SER A N 1
ATOM 901 C CA . SER A 1 114 ? -1.787 -12.261 -2.966 1.00 72.81 114 SER A CA 1
ATOM 902 C C . SER A 1 114 ? -2.549 -11.045 -2.410 1.00 72.81 114 SER A C 1
ATOM 904 O O . SER A 1 114 ? -3.757 -10.918 -2.625 1.00 72.81 114 SER A O 1
ATOM 906 N N . SER A 1 115 ? -1.892 -10.159 -1.656 1.00 83.75 115 SER A N 1
ATOM 907 C CA . SER A 1 115 ? -2.556 -9.001 -1.057 1.00 83.75 115 SER A CA 1
ATOM 908 C C . SER A 1 115 ? -2.944 -7.965 -2.107 1.00 83.75 115 SER A C 1
ATOM 910 O O . SER A 1 115 ? -2.279 -7.784 -3.128 1.00 83.75 115 SER A O 1
ATOM 912 N N . ARG A 1 116 ? -3.996 -7.201 -1.796 1.00 82.06 116 ARG A N 1
ATOM 913 C CA . ARG A 1 116 ? -4.458 -6.089 -2.631 1.00 82.06 116 ARG A CA 1
ATOM 914 C C . ARG A 1 116 ? -3.338 -5.119 -2.994 1.00 82.06 116 ARG A C 1
ATOM 916 O O . ARG A 1 116 ? -3.304 -4.624 -4.113 1.00 82.06 116 ARG A O 1
ATOM 923 N N . VAL A 1 117 ? -2.451 -4.834 -2.044 1.00 85.12 117 VAL A N 1
ATOM 924 C CA . VAL A 1 117 ? -1.355 -3.887 -2.249 1.00 85.12 117 VAL A CA 1
ATOM 925 C C . VAL A 1 117 ? -0.434 -4.411 -3.345 1.00 85.12 117 VAL A C 1
ATOM 927 O O . VAL A 1 117 ? -0.190 -3.705 -4.311 1.00 85.12 117 VAL A O 1
ATOM 930 N N . ILE A 1 118 ? -0.016 -5.673 -3.283 1.00 85.81 118 ILE A N 1
ATOM 931 C CA . ILE A 1 118 ? 0.876 -6.243 -4.301 1.00 85.81 118 ILE A CA 1
ATOM 932 C C . ILE A 1 118 ? 0.178 -6.341 -5.658 1.00 85.81 118 ILE A C 1
ATOM 934 O O . ILE A 1 118 ? 0.754 -5.928 -6.661 1.00 85.81 118 ILE A O 1
ATOM 938 N N . VAL A 1 119 ? -1.091 -6.756 -5.689 1.00 84.50 119 VAL A N 1
ATOM 939 C CA . VAL A 1 119 ? -1.883 -6.768 -6.930 1.00 84.50 119 VAL A CA 1
ATOM 940 C C . VAL A 1 119 ? -2.023 -5.362 -7.525 1.00 84.50 119 VAL A C 1
ATOM 942 O O . VAL A 1 119 ? -1.957 -5.193 -8.738 1.00 84.50 119 VAL A O 1
ATOM 945 N N . SER A 1 120 ? -2.134 -4.331 -6.683 1.00 84.94 120 SER A N 1
ATOM 946 C CA . SER A 1 120 ? -2.186 -2.939 -7.139 1.00 84.94 120 SER A CA 1
ATOM 947 C C . SER A 1 120 ? -0.887 -2.438 -7.769 1.00 84.94 120 SER A C 1
ATOM 949 O O . SER A 1 120 ? -0.939 -1.508 -8.570 1.00 84.94 120 SER A O 1
ATOM 951 N N . LEU A 1 121 ? 0.252 -3.054 -7.438 1.00 89.44 121 LEU A N 1
ATOM 952 C CA . LEU A 1 121 ? 1.556 -2.717 -8.006 1.00 89.44 121 LEU A CA 1
ATOM 953 C C . LEU A 1 121 ? 1.825 -3.429 -9.341 1.00 89.44 121 LEU A C 1
ATOM 955 O O . LEU A 1 121 ? 2.728 -3.010 -10.059 1.00 89.44 121 LEU A O 1
ATOM 959 N N . ILE A 1 122 ? 1.060 -4.465 -9.705 1.00 87.75 122 ILE A N 1
ATOM 960 C CA . ILE A 1 122 ? 1.309 -5.242 -10.930 1.00 87.75 122 ILE A CA 1
ATOM 961 C C . ILE A 1 122 ? 1.252 -4.360 -12.193 1.00 87.75 122 ILE A C 1
ATOM 963 O O . ILE A 1 122 ? 2.229 -4.384 -12.942 1.00 87.75 122 ILE A O 1
ATOM 967 N N . PRO A 1 123 ? 0.207 -3.539 -12.439 1.00 87.44 123 PRO A N 1
ATOM 968 C CA . PRO A 1 123 ? 0.144 -2.723 -13.654 1.00 87.44 123 PRO A CA 1
ATOM 969 C C . PRO A 1 123 ? 1.336 -1.763 -13.842 1.00 87.44 123 PRO A C 1
ATOM 971 O O . PRO A 1 123 ? 1.970 -1.832 -14.897 1.00 87.44 123 PRO A O 1
ATOM 974 N N . PRO A 1 124 ? 1.720 -0.911 -12.863 1.00 89.31 124 PRO A N 1
ATOM 975 C CA . PRO A 1 124 ? 2.866 -0.023 -13.049 1.00 89.31 124 PRO A CA 1
ATOM 976 C C . PRO A 1 124 ? 4.182 -0.795 -13.202 1.00 89.31 124 PRO A C 1
ATOM 978 O O . PRO A 1 124 ? 4.987 -0.447 -14.063 1.00 89.31 124 PRO A O 1
ATOM 981 N N . VAL A 1 125 ? 4.396 -1.868 -12.430 1.00 91.62 125 VAL A N 1
ATOM 982 C CA . VAL A 1 125 ? 5.617 -2.686 -12.539 1.00 91.62 125 VAL A CA 1
ATOM 983 C C . VAL A 1 125 ? 5.738 -3.314 -13.928 1.00 91.62 125 VAL A C 1
ATOM 985 O O . VAL A 1 125 ? 6.829 -3.308 -14.500 1.00 91.62 125 VAL A O 1
ATOM 988 N N . LEU A 1 126 ? 4.640 -3.803 -14.509 1.00 90.50 126 LEU A N 1
ATOM 989 C CA . LEU A 1 126 ? 4.651 -4.371 -15.858 1.00 90.50 126 LEU A CA 1
ATOM 990 C C . LEU A 1 126 ? 5.008 -3.342 -16.929 1.00 90.50 126 LEU A C 1
ATOM 992 O O . LEU A 1 126 ? 5.796 -3.662 -17.816 1.00 90.50 126 LEU A O 1
ATOM 996 N N . VAL A 1 127 ? 4.501 -2.111 -16.833 1.00 91.25 127 VAL A N 1
ATOM 997 C CA . VAL A 1 127 ? 4.867 -1.037 -17.770 1.00 91.25 127 VAL A CA 1
ATOM 998 C C . VAL A 1 127 ? 6.370 -0.763 -17.700 1.00 91.25 127 VAL A C 1
ATOM 1000 O O . VAL A 1 127 ? 7.048 -0.836 -18.724 1.00 91.25 127 VAL A O 1
ATOM 1003 N N . PHE A 1 128 ? 6.931 -0.558 -16.505 1.00 93.69 128 PHE A N 1
ATOM 1004 C CA . PHE A 1 128 ? 8.377 -0.341 -16.353 1.00 93.69 128 PHE A CA 1
ATOM 1005 C C . PHE A 1 128 ? 9.208 -1.534 -16.839 1.00 93.69 128 PHE A C 1
ATOM 1007 O O . PHE A 1 128 ? 10.219 -1.345 -17.515 1.00 93.69 128 PHE A O 1
ATOM 1014 N N . THR A 1 129 ? 8.762 -2.760 -16.555 1.00 93.88 129 THR A N 1
ATOM 1015 C CA . THR A 1 129 ? 9.442 -3.981 -17.009 1.00 93.88 129 THR A CA 1
ATOM 1016 C C . THR A 1 129 ? 9.390 -4.110 -18.530 1.00 93.88 129 THR A C 1
ATOM 1018 O O . THR A 1 129 ? 10.399 -4.444 -19.138 1.00 93.88 129 THR A O 1
ATOM 1021 N N . SER A 1 130 ? 8.260 -3.789 -19.170 1.00 93.19 130 SER A N 1
ATOM 1022 C CA . SER A 1 130 ? 8.142 -3.816 -20.634 1.00 93.19 130 SER A CA 1
ATOM 1023 C C . SER A 1 130 ? 9.071 -2.806 -21.309 1.00 93.19 130 SER A C 1
ATOM 1025 O O . SER A 1 130 ? 9.723 -3.143 -22.295 1.00 93.19 130 SER A O 1
ATOM 1027 N N . VAL A 1 131 ? 9.208 -1.604 -20.740 1.00 93.50 131 VAL A N 1
ATOM 1028 C CA . VAL A 1 131 ? 10.142 -0.587 -21.238 1.00 93.50 131 VAL A CA 1
ATOM 1029 C C . VAL A 1 131 ? 11.584 -1.058 -21.049 1.00 93.50 131 VAL A C 1
ATOM 1031 O O . VAL A 1 131 ? 12.385 -0.955 -21.973 1.00 93.50 131 VAL A O 1
ATOM 1034 N N . ALA A 1 132 ? 11.913 -1.636 -19.890 1.00 93.88 132 ALA A N 1
ATOM 1035 C CA . ALA A 1 132 ? 13.244 -2.179 -19.629 1.00 93.88 132 ALA A CA 1
ATOM 1036 C C . ALA A 1 132 ? 13.603 -3.321 -20.595 1.00 93.88 132 ALA A C 1
ATOM 1038 O O . ALA A 1 132 ? 14.704 -3.331 -21.143 1.00 93.88 132 ALA A O 1
ATOM 1039 N N . VAL A 1 133 ? 12.669 -4.244 -20.849 1.00 95.31 133 VAL A N 1
ATOM 1040 C CA . VAL A 1 133 ? 12.840 -5.336 -21.821 1.00 95.31 133 VAL A CA 1
ATOM 1041 C C . VAL A 1 133 ? 13.024 -4.785 -23.233 1.00 95.31 133 VAL A C 1
ATOM 1043 O O . VAL A 1 133 ? 13.910 -5.253 -23.941 1.00 95.31 133 VAL A O 1
ATOM 1046 N N . LEU A 1 134 ? 12.252 -3.772 -23.635 1.00 94.06 134 LEU A N 1
ATOM 1047 C CA . LEU A 1 134 ? 12.384 -3.140 -24.949 1.00 94.06 134 LEU A CA 1
ATOM 1048 C C . LEU A 1 134 ? 13.763 -2.487 -25.133 1.00 94.06 134 LEU A C 1
ATOM 1050 O O . LEU A 1 134 ? 14.418 -2.709 -26.150 1.00 94.06 134 LEU A O 1
ATOM 1054 N N . VAL A 1 135 ? 14.227 -1.726 -24.137 1.00 93.69 135 VAL A N 1
ATOM 1055 C CA . VAL A 1 135 ? 15.554 -1.085 -24.159 1.00 93.69 135 VAL A CA 1
ATOM 1056 C C . VAL A 1 135 ? 16.671 -2.133 -24.163 1.00 93.69 135 VAL A C 1
ATOM 1058 O O . VAL A 1 135 ? 17.632 -2.004 -24.922 1.00 93.69 135 VAL A O 1
ATOM 1061 N N . ALA A 1 136 ? 16.543 -3.193 -23.360 1.00 92.88 136 ALA A N 1
ATOM 1062 C CA . ALA A 1 136 ? 17.508 -4.288 -23.330 1.00 92.88 136 ALA A CA 1
ATOM 1063 C C . ALA A 1 136 ? 17.568 -5.024 -24.677 1.00 92.88 136 ALA A C 1
ATOM 1065 O O . ALA A 1 136 ? 18.658 -5.221 -25.209 1.00 92.88 136 ALA A O 1
ATOM 1066 N N . ALA A 1 137 ? 16.413 -5.358 -25.262 1.00 92.75 137 ALA A N 1
ATOM 1067 C CA . ALA A 1 137 ? 16.321 -6.013 -26.564 1.00 92.75 137 ALA A CA 1
ATOM 1068 C C . ALA A 1 137 ? 16.928 -5.154 -27.683 1.00 92.75 137 ALA A C 1
ATOM 1070 O O . ALA A 1 137 ? 17.683 -5.675 -28.504 1.00 92.75 137 ALA A O 1
ATOM 1071 N N . TYR A 1 138 ? 16.667 -3.842 -27.683 1.00 91.06 138 TYR A N 1
ATOM 1072 C CA . TYR A 1 138 ? 17.301 -2.900 -28.610 1.00 91.06 138 TYR A CA 1
ATOM 1073 C C . TYR A 1 138 ? 18.831 -2.916 -28.466 1.00 91.06 138 TYR A C 1
ATOM 1075 O O . TYR A 1 138 ? 19.544 -3.132 -29.447 1.00 91.06 138 TYR A O 1
ATOM 1083 N N . ASN A 1 139 ? 19.344 -2.761 -27.241 1.00 90.75 139 ASN A N 1
ATOM 1084 C CA . ASN A 1 139 ? 20.787 -2.745 -26.986 1.00 90.75 139 ASN A CA 1
ATOM 1085 C C . ASN A 1 139 ? 21.452 -4.086 -27.365 1.00 90.75 139 ASN A C 1
ATOM 1087 O O . ASN A 1 139 ? 22.562 -4.097 -27.903 1.00 90.75 139 ASN A O 1
ATOM 1091 N N . SER A 1 140 ? 20.775 -5.220 -27.148 1.00 90.00 140 SER A N 1
ATOM 1092 C CA . SER A 1 140 ? 21.238 -6.538 -27.603 1.00 90.00 140 SER A CA 1
ATOM 1093 C C . SER A 1 140 ? 21.256 -6.664 -29.132 1.00 90.00 140 SER A C 1
ATOM 1095 O O . SER A 1 140 ? 22.230 -7.176 -29.679 1.00 90.00 140 SER A O 1
ATOM 1097 N N . ALA A 1 141 ? 20.234 -6.169 -29.836 1.00 89.25 141 ALA A N 1
ATOM 1098 C CA . ALA A 1 141 ? 20.168 -6.221 -31.299 1.00 89.25 141 ALA A CA 1
ATOM 1099 C C . ALA A 1 141 ? 21.257 -5.363 -31.971 1.00 89.25 141 ALA A C 1
ATOM 1101 O O . ALA A 1 141 ? 21.859 -5.796 -32.956 1.00 89.25 141 ALA A O 1
ATOM 1102 N N . VAL A 1 142 ? 21.561 -4.186 -31.406 1.00 87.75 142 VAL A N 1
ATOM 1103 C CA . VAL A 1 142 ? 22.693 -3.345 -31.842 1.00 87.75 142 VAL A CA 1
ATOM 1104 C C . VAL A 1 142 ? 24.026 -4.064 -31.599 1.00 87.75 142 VAL A C 1
ATOM 1106 O O . VAL A 1 142 ? 24.878 -4.098 -32.483 1.00 87.75 142 VAL A O 1
ATOM 1109 N N . SER A 1 143 ? 24.190 -4.716 -30.442 1.00 85.00 143 SER A N 1
ATOM 1110 C CA . SER A 1 143 ? 25.419 -5.456 -30.098 1.00 85.00 143 SER A CA 1
ATOM 1111 C C . SER A 1 143 ? 25.687 -6.644 -31.033 1.00 85.00 143 SER A C 1
ATOM 1113 O O . SER A 1 143 ? 26.839 -6.948 -31.334 1.00 85.00 143 SER A O 1
ATOM 1115 N N . LEU A 1 144 ? 24.630 -7.299 -31.524 1.00 88.12 144 LEU A N 1
ATOM 1116 C CA . LEU A 1 144 ? 24.710 -8.414 -32.476 1.00 88.12 144 LEU A CA 1
ATOM 1117 C C . LEU A 1 144 ? 24.864 -7.968 -33.942 1.00 88.12 144 LEU A C 1
ATOM 1119 O O . LEU A 1 144 ? 24.803 -8.810 -34.835 1.00 88.12 144 LEU A O 1
ATOM 1123 N N . ARG A 1 145 ? 25.054 -6.663 -34.203 1.00 81.69 145 ARG A N 1
ATOM 1124 C CA . ARG A 1 145 ? 25.120 -6.062 -35.551 1.00 81.69 145 ARG A CA 1
ATOM 1125 C C . ARG A 1 145 ? 23.919 -6.406 -36.447 1.00 81.69 145 ARG A C 1
ATOM 1127 O O . ARG A 1 145 ? 24.031 -6.401 -37.668 1.00 81.69 145 ARG A O 1
ATOM 1134 N N . LEU A 1 146 ? 22.761 -6.694 -35.847 1.00 82.69 146 LEU A N 1
ATOM 1135 C CA . LEU A 1 146 ? 21.516 -6.944 -36.585 1.00 82.69 146 LEU A CA 1
ATOM 1136 C C . LEU A 1 146 ? 20.930 -5.650 -37.173 1.00 82.69 146 LEU A C 1
ATOM 1138 O O . LEU A 1 146 ? 20.118 -5.688 -38.093 1.00 82.69 146 LEU A O 1
ATOM 1142 N N . LEU A 1 147 ? 21.326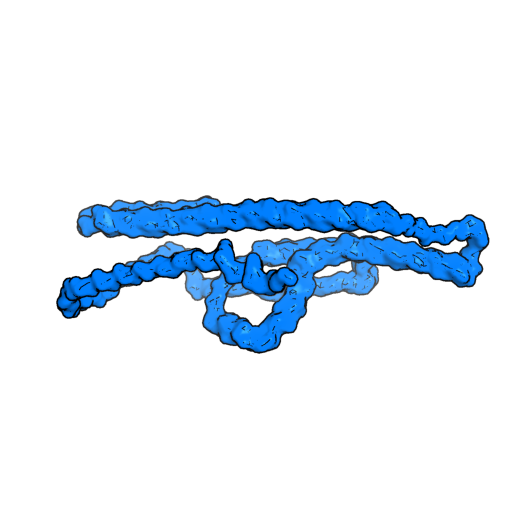 -4.512 -36.604 1.00 81.12 147 LEU A N 1
ATOM 1143 C CA . LEU A 1 147 ? 20.887 -3.169 -36.951 1.00 81.12 147 LEU A CA 1
ATOM 1144 C C . LEU A 1 147 ? 22.048 -2.378 -37.583 1.00 81.12 147 LEU A C 1
ATOM 1146 O O . LEU A 1 147 ? 23.209 -2.625 -37.251 1.00 81.12 147 LEU A O 1
ATOM 1150 N N . PRO A 1 148 ? 21.754 -1.423 -38.479 1.00 80.56 148 PRO A N 1
ATOM 1151 C CA . PRO A 1 148 ? 22.768 -0.614 -39.151 1.00 80.56 148 PRO A CA 1
ATOM 1152 C C . PRO A 1 148 ? 23.571 0.260 -38.169 1.00 80.56 148 PRO A C 1
ATOM 1154 O O . PRO A 1 148 ? 23.030 0.783 -37.197 1.00 80.56 148 PRO A O 1
ATOM 1157 N N . GLU A 1 149 ? 24.864 0.456 -38.457 1.00 75.69 149 GLU A N 1
ATOM 1158 C CA . GLU A 1 149 ? 25.854 1.074 -37.548 1.00 75.69 149 GLU A CA 1
ATOM 1159 C C . GLU A 1 149 ? 25.592 2.551 -37.187 1.00 75.69 149 GLU A C 1
ATOM 1161 O O . GLU A 1 149 ? 26.268 3.099 -36.322 1.00 75.69 149 GLU A O 1
ATOM 1166 N N . PHE A 1 150 ? 24.607 3.213 -37.802 1.00 82.12 150 PHE A N 1
ATOM 1167 C CA . PHE A 1 150 ? 24.273 4.605 -37.478 1.00 82.12 150 PHE A CA 1
ATOM 1168 C C . PHE A 1 150 ? 23.508 4.768 -36.152 1.00 82.12 150 PHE A C 1
ATOM 1170 O O . PHE A 1 150 ? 23.313 5.894 -35.693 1.00 82.12 150 PHE A O 1
ATOM 1177 N N . LEU A 1 151 ? 23.030 3.674 -35.550 1.00 83.06 151 LEU A N 1
ATOM 1178 C CA . LEU A 1 151 ? 22.206 3.716 -34.343 1.00 83.06 151 LEU A CA 1
ATOM 1179 C C . LEU A 1 151 ? 23.058 3.736 -33.055 1.00 83.06 151 LEU A C 1
ATOM 1181 O O . LEU A 1 151 ? 23.845 2.814 -32.835 1.00 83.06 151 LEU A O 1
ATOM 1185 N N . PRO A 1 152 ? 22.891 4.740 -32.165 1.00 83.56 152 PRO A N 1
ATOM 1186 C CA . PRO A 1 152 ? 23.656 4.825 -30.924 1.00 83.56 152 PRO A CA 1
ATOM 1187 C C . PRO A 1 152 ? 23.141 3.858 -29.845 1.00 83.56 152 PRO A C 1
ATOM 1189 O O . PRO A 1 152 ? 21.952 3.527 -29.782 1.00 83.56 152 PRO A O 1
ATOM 1192 N N . LEU A 1 153 ? 24.047 3.450 -28.951 1.00 85.00 153 LEU A N 1
ATOM 1193 C CA . LEU A 1 153 ? 23.742 2.679 -27.741 1.00 85.00 153 LEU A CA 1
ATOM 1194 C C . LEU 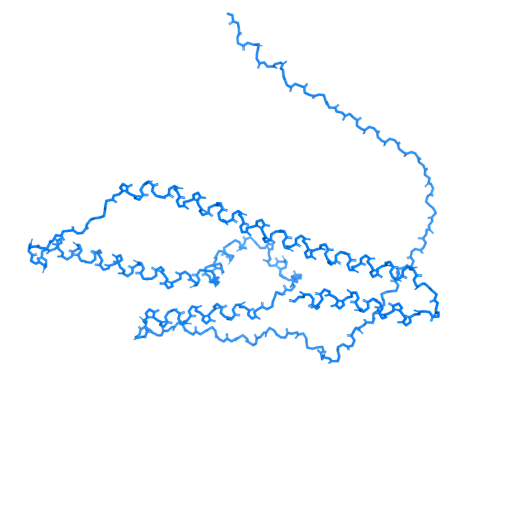A 1 153 ? 23.039 3.563 -26.703 1.00 85.00 153 LEU A C 1
ATOM 1196 O O . LEU A 1 153 ? 23.522 4.647 -26.368 1.00 85.00 153 LEU A O 1
ATOM 1200 N N . LEU A 1 154 ? 21.919 3.084 -26.155 1.00 87.81 154 LEU A N 1
ATOM 1201 C CA . LEU A 1 154 ? 21.191 3.801 -25.109 1.00 87.81 154 LEU A CA 1
ATOM 1202 C C . LEU A 1 154 ? 21.841 3.528 -23.748 1.00 87.81 154 LEU A C 1
ATOM 1204 O O . LEU A 1 154 ? 21.850 2.388 -23.279 1.00 87.81 154 LEU A O 1
ATOM 1208 N N . HIS A 1 155 ? 22.327 4.583 -23.092 1.00 86.56 155 HIS A N 1
ATOM 1209 C CA . HIS A 1 155 ? 22.872 4.527 -21.736 1.00 86.56 155 HIS A CA 1
ATOM 1210 C C . HIS A 1 155 ? 22.334 5.688 -20.890 1.00 86.56 155 HIS A C 1
ATOM 1212 O O . HIS A 1 155 ? 22.284 6.830 -21.342 1.00 86.56 155 HIS A O 1
ATOM 1218 N N . ALA A 1 156 ? 21.929 5.390 -19.654 1.00 86.69 156 ALA A N 1
ATOM 1219 C CA . ALA A 1 156 ? 21.468 6.382 -18.692 1.00 86.69 156 ALA A CA 1
ATOM 1220 C C . ALA A 1 156 ? 22.590 6.727 -17.690 1.00 86.69 156 ALA A C 1
ATOM 1222 O O . ALA A 1 156 ? 23.225 5.814 -17.160 1.00 86.69 156 ALA A O 1
ATOM 1223 N N . PRO A 1 157 ? 22.836 8.016 -17.384 1.00 90.00 157 PRO A N 1
ATOM 1224 C CA . PRO A 1 157 ? 23.858 8.411 -16.417 1.00 90.00 157 PRO A CA 1
ATOM 1225 C C . PRO A 1 157 ? 23.458 8.032 -14.979 1.00 90.00 157 PRO A C 1
ATOM 1227 O O . PRO A 1 157 ? 22.340 8.300 -14.543 1.00 90.00 157 PRO A O 1
ATOM 1230 N N . ALA A 1 158 ? 24.392 7.464 -14.207 1.00 91.50 158 ALA A N 1
ATOM 1231 C CA . ALA A 1 158 ? 24.140 6.991 -12.837 1.00 91.50 158 ALA A CA 1
ATOM 1232 C C . ALA A 1 158 ? 24.129 8.099 -11.760 1.00 91.50 158 ALA A C 1
ATOM 1234 O O . ALA A 1 158 ? 23.530 7.929 -10.698 1.00 91.50 158 ALA A O 1
ATOM 1235 N N . LEU A 1 159 ? 24.769 9.243 -12.024 1.00 94.38 159 LEU A N 1
ATOM 1236 C CA . LEU A 1 159 ? 24.891 10.373 -11.089 1.00 94.38 159 LEU A CA 1
ATOM 1237 C C . LEU A 1 159 ? 23.546 10.905 -10.553 1.00 94.38 159 LEU A C 1
ATOM 1239 O O . LEU A 1 159 ? 23.399 11.003 -9.333 1.00 94.38 159 LEU A O 1
ATOM 1243 N N . PRO A 1 160 ? 22.534 11.217 -11.391 1.00 92.94 160 PRO A N 1
ATOM 1244 C CA . PRO A 1 160 ? 21.249 11.696 -10.881 1.00 92.94 160 PRO A CA 1
ATOM 1245 C C . PRO A 1 160 ? 20.544 10.657 -10.000 1.00 92.94 160 PRO A C 1
ATOM 1247 O O . PRO A 1 160 ? 19.900 11.027 -9.020 1.00 92.94 160 PRO A O 1
ATOM 1250 N N . TYR A 1 161 ? 20.692 9.361 -10.290 1.00 92.81 161 TYR A N 1
ATOM 1251 C CA . TYR A 1 161 ? 20.102 8.295 -9.477 1.00 92.81 161 TYR A CA 1
ATOM 1252 C C . TYR A 1 161 ? 20.735 8.229 -8.079 1.00 92.81 161 TYR A C 1
ATOM 1254 O O . TYR A 1 161 ? 20.022 8.139 -7.082 1.00 92.81 161 TYR A O 1
ATOM 1262 N N . GLN A 1 162 ? 22.061 8.359 -7.987 1.00 95.69 162 GLN A N 1
ATOM 1263 C CA . GLN A 1 162 ? 22.778 8.350 -6.707 1.00 95.69 162 GLN A CA 1
ATOM 1264 C C . GLN A 1 162 ? 22.389 9.525 -5.801 1.00 95.69 162 GLN A C 1
ATOM 1266 O O . GLN A 1 162 ? 22.260 9.347 -4.592 1.00 95.69 162 GLN A O 1
ATOM 1271 N N . LEU A 1 163 ? 22.172 10.710 -6.378 1.00 96.00 163 LEU A N 1
ATOM 1272 C CA . LEU A 1 163 ? 21.795 11.905 -5.618 1.00 96.00 163 LEU A CA 1
ATOM 1273 C C . LEU A 1 163 ? 20.312 11.904 -5.216 1.00 96.00 163 LEU A C 1
ATOM 1275 O O . LEU A 1 163 ? 19.962 12.372 -4.134 1.00 96.00 163 LEU A O 1
ATOM 1279 N N . THR A 1 164 ? 19.429 11.371 -6.064 1.00 96.62 164 THR A N 1
ATOM 1280 C CA . THR A 1 164 ? 17.974 11.402 -5.824 1.00 96.62 164 THR A CA 1
ATOM 1281 C C . THR A 1 164 ? 17.470 10.247 -4.963 1.00 96.62 164 THR A C 1
ATOM 1283 O O . THR A 1 164 ? 16.511 10.436 -4.215 1.00 96.62 164 THR A O 1
ATOM 1286 N N . ALA A 1 165 ? 18.114 9.076 -4.996 1.00 95.31 165 ALA A N 1
ATOM 1287 C CA . ALA A 1 165 ? 17.723 7.915 -4.194 1.00 95.31 165 ALA A CA 1
ATOM 1288 C C . ALA A 1 165 ? 17.591 8.206 -2.679 1.00 95.31 165 ALA A C 1
ATOM 1290 O O . ALA A 1 165 ? 16.528 7.909 -2.122 1.00 95.31 165 ALA A O 1
ATOM 1291 N N . PRO A 1 166 ? 18.581 8.816 -1.990 1.00 96.31 166 PRO A N 1
ATOM 1292 C CA . PRO A 1 166 ? 18.448 9.126 -0.565 1.00 96.31 166 PRO A CA 1
ATOM 1293 C C . PRO A 1 166 ? 17.373 10.187 -0.294 1.00 96.31 166 PRO A C 1
ATOM 1295 O O . PRO A 1 166 ? 16.657 10.090 0.701 1.00 96.31 166 PRO A O 1
ATOM 1298 N N . ALA A 1 167 ? 17.203 11.164 -1.192 1.00 96.69 167 ALA A N 1
ATOM 1299 C CA . ALA A 1 167 ? 16.156 12.175 -1.067 1.00 96.69 167 ALA A CA 1
ATOM 1300 C C . ALA A 1 167 ? 14.754 11.547 -1.154 1.00 96.69 167 ALA A C 1
ATOM 1302 O O . ALA A 1 167 ? 13.908 11.803 -0.297 1.00 96.69 167 ALA A O 1
ATOM 1303 N N . LEU A 1 168 ? 14.517 10.665 -2.133 1.00 96.62 168 LEU A N 1
ATOM 1304 C CA . LEU A 1 168 ? 13.257 9.927 -2.266 1.00 96.62 168 LEU A CA 1
ATOM 1305 C C . LEU A 1 168 ? 12.998 9.008 -1.066 1.00 96.62 168 LEU A C 1
ATOM 1307 O O . LEU A 1 168 ? 11.861 8.933 -0.598 1.00 96.62 168 LEU A O 1
ATOM 1311 N N . ALA A 1 169 ? 14.035 8.352 -0.539 1.00 96.69 169 ALA A N 1
ATOM 1312 C CA . ALA A 1 169 ? 13.918 7.503 0.643 1.00 96.69 169 ALA A CA 1
ATOM 1313 C C . ALA A 1 169 ? 13.489 8.302 1.886 1.00 96.69 169 ALA A C 1
ATOM 1315 O O . ALA A 1 169 ? 12.541 7.910 2.569 1.00 96.69 169 ALA A O 1
ATOM 1316 N N . LEU A 1 170 ? 14.126 9.448 2.151 1.00 96.81 170 LEU A N 1
ATOM 1317 C CA . LEU A 1 170 ? 13.769 10.315 3.281 1.00 96.81 170 LEU A CA 1
ATOM 1318 C C . LEU A 1 170 ? 12.356 10.890 3.139 1.00 96.81 170 LEU A C 1
ATOM 1320 O O . LEU A 1 170 ? 11.578 10.861 4.094 1.00 96.81 170 LEU A O 1
ATOM 1324 N N . LEU A 1 171 ? 11.990 11.353 1.939 1.00 96.44 171 LEU A N 1
ATOM 1325 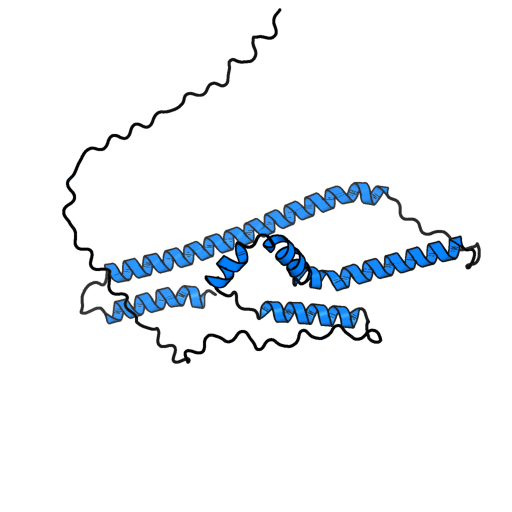C CA . LEU A 1 171 ? 10.639 11.848 1.663 1.00 96.44 171 LEU A CA 1
ATOM 1326 C C . LEU A 1 171 ? 9.577 10.765 1.883 1.00 96.44 171 LEU A C 1
ATOM 1328 O O . LEU A 1 171 ? 8.519 11.048 2.450 1.00 96.44 171 LEU A O 1
ATOM 1332 N N . LEU A 1 172 ? 9.851 9.527 1.462 1.00 96.69 172 LEU A N 1
ATOM 1333 C CA . LEU A 1 172 ? 8.940 8.404 1.663 1.00 96.69 172 LEU A CA 1
ATOM 1334 C C . LEU A 1 172 ? 8.747 8.106 3.153 1.00 96.69 172 LEU A C 1
ATOM 1336 O O . LEU A 1 172 ? 7.602 7.980 3.583 1.00 96.69 172 LEU A O 1
ATOM 1340 N N . VAL A 1 173 ? 9.833 8.059 3.933 1.00 97.12 173 VAL A N 1
ATOM 1341 C CA . VAL A 1 173 ? 9.779 7.806 5.383 1.00 97.12 173 VAL A CA 1
ATOM 1342 C C . VAL A 1 173 ? 8.967 8.883 6.095 1.00 97.12 173 VAL A C 1
ATOM 1344 O O . VAL A 1 173 ? 8.030 8.557 6.825 1.00 97.12 173 VAL A O 1
ATOM 1347 N N . PHE A 1 174 ? 9.239 10.166 5.838 1.00 97.44 174 PHE A N 1
ATOM 1348 C CA . PHE A 1 174 ? 8.465 11.249 6.451 1.00 97.44 174 PHE A CA 1
ATOM 1349 C C . PHE A 1 174 ? 6.988 11.205 6.052 1.00 97.44 174 PHE A C 1
ATOM 1351 O O . PHE A 1 174 ? 6.105 11.426 6.885 1.00 97.44 174 PHE A O 1
ATOM 1358 N N . ARG A 1 175 ? 6.691 10.849 4.798 1.00 95.94 175 ARG A N 1
ATOM 1359 C CA . ARG A 1 175 ? 5.312 10.676 4.331 1.00 95.94 175 ARG A CA 1
ATOM 1360 C C . ARG A 1 175 ? 4.606 9.522 5.043 1.00 95.94 175 ARG A C 1
ATOM 1362 O O . ARG A 1 175 ? 3.430 9.663 5.401 1.00 95.94 175 ARG A O 1
ATOM 1369 N N . THR A 1 176 ? 5.277 8.389 5.235 1.00 97.12 176 THR A N 1
ATOM 1370 C CA . THR A 1 176 ? 4.688 7.234 5.925 1.00 97.12 176 THR A CA 1
ATOM 1371 C C . THR A 1 176 ? 4.514 7.489 7.418 1.00 97.12 176 THR A C 1
ATOM 1373 O O . THR A 1 176 ? 3.462 7.138 7.947 1.00 97.12 176 THR A O 1
ATOM 1376 N N . GLU A 1 177 ? 5.453 8.181 8.069 1.00 97.19 177 GLU A N 1
ATOM 1377 C CA . GLU A 1 177 ? 5.345 8.578 9.482 1.00 97.19 177 GLU A CA 1
ATOM 1378 C C . GLU A 1 177 ? 4.155 9.519 9.717 1.00 97.19 177 GLU A C 1
ATOM 1380 O O . GLU A 1 177 ? 3.312 9.270 10.582 1.00 97.19 177 GLU A O 1
ATOM 1385 N N . ALA A 1 178 ? 4.004 10.556 8.886 1.00 96.69 178 ALA A N 1
ATOM 1386 C CA . ALA A 1 178 ? 2.870 11.475 8.985 1.00 96.69 178 ALA A CA 1
ATOM 1387 C C . ALA A 1 178 ? 1.522 10.764 8.756 1.00 96.69 178 ALA A C 1
ATOM 1389 O O . ALA A 1 178 ? 0.538 11.026 9.453 1.00 96.69 178 ALA A O 1
ATOM 1390 N N . SER A 1 179 ? 1.476 9.837 7.794 1.00 96.81 179 SER A N 1
ATOM 1391 C CA . SER A 1 179 ? 0.274 9.041 7.508 1.00 96.81 179 SER A CA 1
ATOM 1392 C C . SER A 1 179 ? -0.063 8.092 8.661 1.00 96.81 179 SER A C 1
ATOM 1394 O O . SER A 1 179 ? -1.234 7.937 9.017 1.00 96.81 179 SER A O 1
ATOM 1396 N N . TYR A 1 180 ? 0.958 7.483 9.265 1.00 97.12 180 TYR A N 1
ATOM 1397 C CA . TYR A 1 180 ? 0.799 6.593 10.407 1.00 97.12 180 TYR A CA 1
ATOM 1398 C C . TYR A 1 180 ? 0.285 7.344 11.638 1.00 97.12 180 TYR A C 1
ATOM 1400 O O . TYR A 1 180 ? -0.677 6.888 12.253 1.00 97.12 180 TYR A O 1
ATOM 1408 N N . SER A 1 181 ? 0.841 8.523 11.935 1.00 97.75 181 SER A N 1
ATOM 1409 C CA . SER A 1 181 ? 0.388 9.387 13.033 1.00 97.75 181 SER A CA 1
ATOM 1410 C C . SER A 1 181 ? -1.111 9.710 12.936 1.00 97.75 181 SER A C 1
ATOM 1412 O O . SER A 1 181 ? -1.860 9.457 13.878 1.00 97.75 181 SER A O 1
ATOM 1414 N N . ARG A 1 182 ? -1.595 10.131 11.757 1.00 96.56 182 ARG A N 1
ATOM 1415 C CA . ARG A 1 182 ? -3.031 10.411 11.531 1.00 96.56 182 ARG A CA 1
ATOM 1416 C C . ARG A 1 182 ? -3.918 9.179 11.717 1.00 96.56 182 ARG A C 1
ATOM 1418 O O . ARG A 1 182 ? -5.002 9.261 12.291 1.00 96.56 182 ARG A O 1
ATOM 1425 N N . PHE A 1 183 ? -3.476 8.024 11.220 1.00 96.50 183 PHE A N 1
ATOM 1426 C CA . PHE A 1 183 ? -4.211 6.768 11.383 1.00 96.50 183 PHE A CA 1
ATOM 1427 C C . PHE A 1 183 ? -4.298 6.340 12.854 1.00 96.50 183 PHE A C 1
ATOM 1429 O O . PHE A 1 183 ? -5.311 5.800 13.310 1.00 96.50 183 PHE A O 1
ATOM 1436 N N . GLU A 1 184 ? -3.225 6.571 13.596 1.00 97.38 184 GLU A N 1
ATOM 1437 C CA . GLU A 1 184 ? -3.107 6.237 15.004 1.00 97.38 184 GLU A CA 1
ATOM 1438 C C . GLU A 1 184 ? -3.969 7.160 15.877 1.00 97.38 184 GLU A C 1
ATOM 1440 O O . GLU A 1 184 ? -4.742 6.664 16.702 1.00 97.38 184 GLU A O 1
ATOM 1445 N N . GLU A 1 185 ? -3.961 8.463 15.592 1.00 97.31 185 GLU A N 1
ATOM 1446 C CA . GLU A 1 185 ? -4.846 9.458 16.200 1.00 97.31 185 GLU A CA 1
ATOM 1447 C C . GLU A 1 185 ? -6.326 9.116 15.980 1.00 97.31 185 GLU A C 1
ATOM 1449 O O . GLU A 1 185 ? -7.097 9.067 16.941 1.00 97.31 185 GLU A O 1
ATOM 1454 N N . ALA A 1 186 ? -6.721 8.776 14.748 1.00 96.31 186 ALA A N 1
ATOM 1455 C CA . ALA A 1 186 ? -8.092 8.366 14.444 1.00 96.31 186 ALA A CA 1
ATOM 1456 C C . ALA A 1 186 ? -8.521 7.140 15.268 1.00 96.31 186 ALA A C 1
ATOM 1458 O O . ALA A 1 186 ? -9.615 7.118 15.839 1.00 96.31 186 ALA A O 1
ATOM 1459 N N . ARG A 1 187 ? -7.647 6.129 15.397 1.00 95.19 187 ARG A N 1
ATOM 1460 C CA . ARG A 1 187 ? -7.926 4.941 16.221 1.00 95.19 187 ARG A CA 1
ATOM 1461 C C . ARG A 1 187 ? -8.054 5.295 17.701 1.00 95.19 187 ARG A C 1
ATOM 1463 O O . ARG A 1 187 ? -8.951 4.773 18.364 1.00 95.19 187 ARG A O 1
ATOM 1470 N N . ARG A 1 188 ? -7.173 6.155 18.222 1.00 96.25 188 ARG A N 1
ATOM 1471 C CA . ARG A 1 188 ? -7.227 6.625 19.615 1.00 96.25 188 ARG A CA 1
ATOM 1472 C C . ARG A 1 188 ? -8.531 7.368 19.887 1.00 96.25 188 ARG A C 1
ATOM 1474 O O . ARG A 1 188 ? -9.189 7.082 20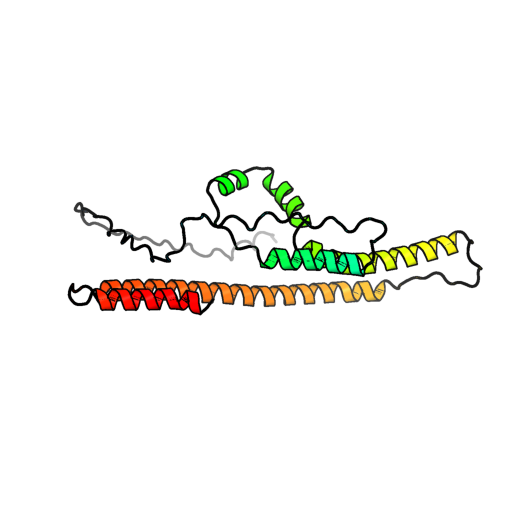.884 1.00 96.25 188 ARG A O 1
ATOM 1481 N N . THR A 1 189 ? -8.930 8.273 19.002 1.00 96.19 189 THR A N 1
ATOM 1482 C CA . THR A 1 189 ? -10.179 9.035 19.128 1.00 96.19 189 THR A CA 1
ATOM 1483 C C . THR A 1 189 ? -11.399 8.122 19.048 1.00 96.19 189 THR A C 1
ATOM 1485 O O . THR A 1 189 ? -12.276 8.205 19.903 1.00 96.19 189 THR A O 1
ATOM 1488 N N . TRP A 1 190 ? -11.419 7.168 18.115 1.00 95.31 190 TRP A N 1
ATOM 1489 C CA . TRP A 1 190 ? -12.488 6.171 18.031 1.00 95.31 190 TRP A CA 1
ATOM 1490 C C . TRP A 1 190 ? -12.604 5.316 19.303 1.00 95.31 190 TRP A C 1
ATOM 1492 O O . TRP A 1 190 ? -13.698 5.102 19.825 1.00 95.31 190 TRP A O 1
ATOM 1502 N N . ALA A 1 191 ? -11.470 4.873 19.855 1.00 94.94 191 ALA A N 1
ATOM 1503 C CA . ALA A 1 191 ? -11.446 4.132 21.113 1.00 94.94 191 ALA A CA 1
ATOM 1504 C C . ALA A 1 191 ? -11.969 4.972 22.292 1.00 94.94 191 ALA A C 1
ATOM 1506 O O . ALA A 1 191 ? -12.720 4.453 23.118 1.00 94.94 191 ALA A O 1
ATOM 1507 N N . LYS A 1 192 ? -11.626 6.268 22.349 1.00 95.62 192 LYS A N 1
ATOM 1508 C CA . LYS A 1 192 ? -12.154 7.209 23.351 1.00 95.62 192 LYS A CA 1
ATOM 1509 C C . LYS A 1 192 ? -13.669 7.380 23.235 1.00 95.62 192 LYS A C 1
ATOM 1511 O O . LYS A 1 192 ? -14.340 7.358 24.260 1.00 95.62 192 LYS A O 1
ATOM 1516 N N . VAL A 1 193 ? -14.213 7.489 22.020 1.00 95.38 193 VAL A N 1
ATOM 1517 C CA . VAL A 1 193 ? -15.668 7.582 21.794 1.00 95.38 193 VAL A CA 1
ATOM 1518 C C . VAL A 1 193 ? -16.389 6.337 22.314 1.00 95.38 193 VAL A C 1
ATOM 1520 O O . VAL A 1 193 ? -17.365 6.460 23.049 1.00 95.38 193 VAL A O 1
ATOM 1523 N N . ILE A 1 194 ? -15.885 5.137 22.005 1.00 93.38 194 ILE A N 1
ATOM 1524 C CA . ILE A 1 194 ? -16.474 3.881 22.502 1.00 93.38 194 ILE A CA 1
ATOM 1525 C C . ILE A 1 194 ? -16.384 3.794 24.031 1.00 93.38 194 ILE A C 1
ATOM 1527 O O . ILE A 1 194 ? -17.348 3.389 24.683 1.00 93.38 194 ILE A O 1
ATOM 1531 N N . ALA A 1 195 ? -15.239 4.164 24.611 1.00 95.06 195 ALA A N 1
ATOM 1532 C CA . ALA A 1 195 ? -15.063 4.174 26.060 1.00 95.06 195 ALA A CA 1
ATOM 1533 C C . ALA A 1 195 ? -16.036 5.153 26.735 1.00 95.06 195 ALA A C 1
ATOM 1535 O O . ALA A 1 195 ? -16.749 4.749 27.650 1.00 95.06 195 ALA A O 1
ATOM 1536 N N . GLY A 1 196 ? -16.142 6.381 26.219 1.00 95.00 196 GLY A N 1
ATOM 1537 C CA . GLY A 1 196 ? -17.066 7.400 26.715 1.00 95.00 196 GLY A CA 1
ATOM 1538 C C . GLY A 1 196 ? -18.533 6.984 26.600 1.00 95.00 196 GLY A C 1
ATOM 1539 O O . GLY A 1 196 ? -19.276 7.124 27.566 1.00 95.00 196 GLY A O 1
ATOM 1540 N N . ALA A 1 197 ? -18.943 6.387 25.476 1.00 94.38 197 ALA A N 1
ATOM 1541 C CA . ALA A 1 197 ? -20.295 5.845 25.319 1.00 94.38 197 ALA A CA 1
ATOM 1542 C C . ALA A 1 197 ? -20.583 4.738 26.350 1.00 94.38 197 ALA A C 1
ATOM 1544 O O . ALA A 1 197 ? -21.645 4.709 26.969 1.00 94.38 197 ALA A O 1
ATOM 1545 N N . ARG A 1 198 ? -19.617 3.847 26.598 1.00 93.31 198 ARG A N 1
ATOM 1546 C CA . ARG A 1 198 ? -19.755 2.787 27.605 1.00 93.31 198 ARG A CA 1
ATOM 1547 C C . ARG A 1 198 ? -19.846 3.344 29.027 1.00 93.31 198 ARG A C 1
ATOM 1549 O O . ARG A 1 198 ? -20.624 2.827 29.826 1.00 93.31 198 ARG A O 1
ATOM 1556 N N . ASP A 1 199 ? -19.058 4.361 29.352 1.00 95.06 199 ASP A N 1
ATOM 1557 C CA . ASP A 1 199 ? -19.060 4.971 30.683 1.00 95.06 199 ASP A CA 1
ATOM 1558 C C . ASP A 1 199 ? -20.339 5.783 30.923 1.00 95.06 199 ASP A C 1
ATOM 1560 O O . ASP A 1 199 ? -20.932 5.669 31.994 1.00 95.06 199 ASP A O 1
ATOM 1564 N N . LEU A 1 200 ? -20.848 6.482 29.903 1.00 93.38 200 LEU A N 1
ATOM 1565 C CA . LEU A 1 200 ? -22.150 7.152 29.949 1.00 93.38 200 LEU A CA 1
ATOM 1566 C C . LEU A 1 200 ? -23.289 6.135 30.118 1.00 93.38 200 LEU A C 1
ATOM 1568 O O . LEU A 1 200 ? -24.152 6.327 30.970 1.00 93.38 200 LEU A O 1
ATOM 1572 N N . ALA A 1 201 ? -23.263 5.010 29.396 1.00 92.62 201 ALA A N 1
ATOM 1573 C CA . ALA A 1 201 ? -24.257 3.947 29.564 1.00 92.62 201 ALA A CA 1
ATOM 1574 C C . ALA A 1 201 ? -24.256 3.362 30.991 1.00 92.62 201 ALA A C 1
ATOM 1576 O O . ALA A 1 201 ? -25.318 3.087 31.551 1.00 92.62 201 ALA A O 1
ATOM 1577 N N . ARG A 1 202 ? -23.076 3.206 31.611 1.00 91.06 202 ARG A N 1
ATOM 1578 C CA . ARG A 1 202 ? -22.967 2.787 33.020 1.00 91.06 202 ARG A CA 1
ATOM 1579 C C . ARG A 1 202 ? -23.478 3.847 33.985 1.00 91.06 202 ARG A C 1
ATOM 1581 O O . ARG A 1 202 ? -24.181 3.495 34.925 1.00 91.06 202 ARG A O 1
ATOM 1588 N N . ALA A 1 203 ? -23.132 5.113 33.762 1.00 91.56 203 ALA A N 1
ATOM 1589 C CA . ALA A 1 203 ? -23.618 6.216 34.580 1.00 91.56 203 ALA A CA 1
ATOM 1590 C C . ALA A 1 203 ? -25.149 6.303 34.511 1.00 91.56 203 ALA A C 1
ATOM 1592 O O . ALA A 1 203 ? -25.796 6.297 35.551 1.00 91.56 203 ALA A O 1
ATOM 1593 N N . ALA A 1 204 ? -25.735 6.246 33.312 1.00 90.12 204 ALA A N 1
ATOM 1594 C CA . ALA A 1 204 ? -27.184 6.211 33.121 1.00 90.12 204 ALA A CA 1
ATOM 1595 C C . ALA A 1 204 ? -27.838 5.036 33.869 1.00 90.12 204 ALA A C 1
ATOM 1597 O O . ALA A 1 204 ? -28.852 5.219 34.538 1.00 90.12 204 ALA A O 1
ATOM 1598 N N . ALA A 1 205 ? -27.225 3.848 33.824 1.00 87.38 205 ALA A N 1
ATOM 1599 C CA . ALA A 1 205 ? -27.716 2.678 34.548 1.00 87.38 205 ALA A CA 1
ATOM 1600 C C . ALA A 1 205 ? -27.621 2.798 36.078 1.00 87.38 205 ALA A C 1
ATOM 1602 O O . ALA A 1 205 ? -28.425 2.186 36.772 1.00 87.38 205 ALA A O 1
ATOM 1603 N N . ALA A 1 206 ? -26.642 3.541 36.600 1.00 88.44 206 ALA A N 1
ATOM 1604 C CA . ALA A 1 206 ? -26.469 3.752 38.035 1.00 88.44 206 ALA A CA 1
ATOM 1605 C C . ALA A 1 206 ? -27.343 4.899 38.573 1.00 88.44 206 ALA A C 1
ATOM 1607 O O . ALA A 1 206 ? -27.824 4.834 39.700 1.00 88.44 206 ALA A O 1
ATOM 1608 N N . TRP A 1 207 ? -27.550 5.953 37.781 1.00 86.69 207 TRP A N 1
ATOM 1609 C CA . TRP A 1 207 ? -28.298 7.141 38.200 1.00 86.69 207 TRP A CA 1
ATOM 1610 C C . TRP A 1 207 ? -29.810 6.904 38.128 1.00 86.69 207 TRP A C 1
ATOM 1612 O O . TRP A 1 207 ? -30.538 7.333 39.017 1.00 86.69 207 TRP A O 1
ATOM 1622 N N . VAL A 1 208 ? -30.276 6.161 37.120 1.00 82.38 208 VAL A N 1
ATOM 1623 C CA . VAL A 1 208 ? -31.691 5.807 36.942 1.00 82.38 208 VAL A CA 1
ATOM 1624 C C . VAL A 1 208 ? -31.937 4.408 37.514 1.00 82.38 208 VAL A C 1
ATOM 1626 O O . VAL A 1 208 ? -32.079 3.424 36.788 1.00 82.38 208 VAL A O 1
ATOM 1629 N N . SER A 1 209 ? -31.886 4.314 38.845 1.00 75.12 209 SER A N 1
ATOM 1630 C CA . SER A 1 209 ? -32.030 3.049 39.586 1.00 75.12 209 SER A CA 1
ATOM 1631 C C . SER A 1 209 ? -33.456 2.777 40.079 1.00 75.12 209 SER A C 1
ATOM 1633 O O . SER A 1 209 ? -33.724 1.678 40.567 1.00 75.12 209 SER A O 1
ATOM 1635 N N . LEU A 1 210 ? -34.362 3.759 39.998 1.00 81.19 210 LEU A N 1
ATOM 1636 C CA . LEU A 1 210 ? -35.737 3.600 40.464 1.00 81.19 210 LEU A CA 1
ATOM 1637 C C . LEU A 1 210 ? -36.569 2.782 39.460 1.00 81.19 210 LEU A C 1
ATOM 1639 O O . LEU A 1 210 ? -36.423 2.968 38.252 1.00 81.19 210 LEU A O 1
ATOM 1643 N N . PRO A 1 211 ? -37.468 1.906 39.945 1.00 73.38 211 PRO A N 1
ATOM 1644 C CA . PRO A 1 211 ? -38.288 1.049 39.088 1.00 73.38 211 PRO A CA 1
ATOM 1645 C C . PRO A 1 211 ? -39.306 1.819 38.228 1.00 73.38 211 PRO A C 1
ATOM 1647 O O . PRO A 1 211 ? -39.734 1.301 37.204 1.00 73.38 211 PRO A O 1
ATOM 1650 N N . GLU A 1 212 ? -39.674 3.051 38.594 1.00 78.06 212 GLU A N 1
ATOM 1651 C CA . GLU A 1 212 ? -40.613 3.878 37.814 1.00 78.06 212 GLU A CA 1
ATOM 1652 C C . GLU A 1 212 ? -39.995 4.430 36.511 1.00 78.06 212 GLU A C 1
ATOM 1654 O O . GLU A 1 212 ? -40.713 4.663 35.541 1.00 78.06 212 GLU A O 1
ATOM 1659 N N . ASP A 1 213 ? -38.662 4.544 36.441 1.00 84.25 213 ASP A N 1
ATOM 1660 C CA . ASP A 1 213 ? -37.937 5.172 35.324 1.00 84.25 213 ASP A CA 1
ATOM 1661 C C . ASP A 1 213 ? -37.257 4.161 34.378 1.00 84.25 213 ASP A C 1
ATOM 1663 O O . ASP A 1 213 ? -36.395 4.517 33.564 1.00 84.25 213 ASP A O 1
ATOM 1667 N N . GLU A 1 214 ? -37.626 2.879 34.454 1.00 84.50 214 GLU A N 1
ATOM 1668 C CA . GLU A 1 214 ? -36.982 1.803 33.686 1.00 84.50 214 GLU A CA 1
ATOM 1669 C C . GLU A 1 214 ? -37.022 2.058 32.165 1.00 84.50 214 GLU A C 1
ATOM 1671 O O . GLU A 1 214 ? -36.025 1.867 31.464 1.00 84.50 214 GLU A O 1
ATOM 1676 N N . HIS A 1 215 ? -38.138 2.589 31.654 1.00 86.19 215 HIS A N 1
ATOM 1677 C CA . HIS A 1 215 ? -38.292 2.908 30.231 1.00 86.19 215 HIS A CA 1
ATOM 1678 C C . HIS A 1 215 ? -37.371 4.051 29.770 1.00 86.19 215 HIS A C 1
ATOM 1680 O O . HIS A 1 215 ? -36.807 3.999 28.674 1.00 86.19 215 HIS A O 1
ATOM 1686 N N . LEU A 1 216 ? -37.181 5.071 30.614 1.00 87.25 216 LEU A N 1
ATOM 1687 C CA . LEU A 1 216 ? -36.302 6.205 30.324 1.00 87.25 216 LEU A CA 1
ATOM 1688 C C . LEU A 1 216 ? -34.836 5.757 30.286 1.00 87.25 216 LEU A C 1
ATOM 1690 O O . LEU A 1 216 ? -34.091 6.129 29.374 1.00 87.25 216 LEU A O 1
ATOM 1694 N N . ARG A 1 217 ? -34.433 4.910 31.240 1.00 87.88 217 ARG A N 1
ATOM 1695 C CA . ARG A 1 217 ? -33.098 4.301 31.275 1.00 87.88 217 ARG A CA 1
ATOM 1696 C C . ARG A 1 217 ? -32.803 3.523 29.995 1.00 87.88 217 ARG A C 1
ATOM 1698 O O . ARG A 1 217 ? -31.740 3.709 29.397 1.00 87.88 217 ARG A O 1
ATOM 1705 N N . ASP A 1 218 ? -33.733 2.668 29.578 1.00 88.31 218 ASP A N 1
ATOM 1706 C CA . ASP A 1 218 ? -33.588 1.862 28.367 1.00 88.31 218 ASP A CA 1
ATOM 1707 C C . ASP A 1 218 ? -33.441 2.736 27.118 1.00 88.31 218 ASP A C 1
ATOM 1709 O O . ASP A 1 218 ? -32.550 2.490 26.300 1.00 88.31 218 ASP A O 1
ATOM 1713 N N . ALA A 1 219 ? -34.256 3.787 26.995 1.00 91.06 219 ALA A N 1
ATOM 1714 C CA . ALA A 1 219 ? -34.170 4.728 25.883 1.00 91.06 219 ALA A CA 1
ATOM 1715 C C . ALA A 1 219 ? -32.799 5.429 25.835 1.00 91.06 219 ALA A C 1
ATOM 1717 O O . ALA A 1 219 ? -32.156 5.457 24.783 1.00 91.06 219 ALA A O 1
ATOM 1718 N N . ILE A 1 220 ? -32.301 5.934 26.971 1.00 91.62 220 ILE A N 1
ATOM 1719 C CA . ILE A 1 220 ? -30.990 6.604 27.050 1.00 91.62 220 ILE A CA 1
ATOM 1720 C C . ILE A 1 220 ? -29.864 5.652 26.631 1.00 91.62 220 ILE A C 1
ATOM 1722 O O . ILE A 1 220 ? -29.025 6.011 25.804 1.00 91.62 220 ILE A O 1
ATOM 1726 N N . ILE A 1 221 ? -29.850 4.423 27.156 1.00 91.31 221 ILE A N 1
ATOM 1727 C CA . ILE A 1 221 ? -28.818 3.434 26.815 1.00 91.31 221 ILE A CA 1
ATOM 1728 C C . ILE A 1 221 ? -28.865 3.094 25.318 1.00 91.31 221 ILE A C 1
ATOM 1730 O O . ILE A 1 221 ? -27.812 2.991 24.682 1.00 91.31 221 ILE A O 1
ATOM 1734 N N . GLN A 1 222 ? -30.058 2.968 24.730 1.00 91.88 222 GLN A N 1
ATOM 1735 C CA . GLN A 1 222 ? -30.214 2.727 23.293 1.00 91.88 222 GLN A CA 1
ATOM 1736 C C . GLN A 1 222 ? -29.648 3.873 22.448 1.00 91.88 222 GLN A C 1
ATOM 1738 O O . GLN A 1 222 ? -28.888 3.603 21.517 1.00 91.88 222 GLN A O 1
ATOM 1743 N N . TYR A 1 223 ? -29.929 5.134 22.790 1.00 93.81 223 TYR A N 1
ATOM 1744 C CA . TYR A 1 223 ? -29.356 6.286 22.080 1.00 93.81 223 TYR A CA 1
ATOM 1745 C C . TYR A 1 223 ? -27.828 6.335 22.188 1.00 93.81 223 TYR A C 1
ATOM 1747 O O . TYR A 1 223 ? -27.135 6.580 21.198 1.00 93.81 223 TYR A O 1
ATOM 1755 N N . VAL A 1 224 ? -27.288 6.034 23.369 1.00 93.25 224 VAL A N 1
ATOM 1756 C CA . VAL A 1 224 ? -25.840 6.022 23.624 1.00 93.25 224 VAL A CA 1
ATOM 1757 C C . VAL A 1 224 ? -25.139 4.917 22.830 1.00 93.25 224 VAL A C 1
ATOM 1759 O O . VAL A 1 224 ? -24.031 5.127 22.339 1.00 93.25 224 VAL A O 1
ATOM 1762 N N . MET A 1 225 ? -25.782 3.760 22.645 1.00 90.44 225 MET A N 1
ATOM 1763 C CA . MET A 1 225 ? -25.266 2.693 21.777 1.00 90.44 225 MET A CA 1
ATOM 1764 C C . MET A 1 225 ? -25.470 2.976 20.284 1.00 90.44 225 MET A C 1
ATOM 1766 O O . MET A 1 225 ? -24.650 2.553 19.465 1.00 90.44 225 MET A O 1
ATOM 1770 N N . ALA A 1 226 ? -26.533 3.691 19.916 1.00 93.38 226 ALA A N 1
ATOM 1771 C CA . ALA A 1 226 ? -26.800 4.081 18.536 1.00 93.38 226 ALA A CA 1
ATOM 1772 C C . ALA A 1 226 ? -25.811 5.143 18.034 1.00 93.38 226 ALA A C 1
ATOM 1774 O O . ALA A 1 226 ? -25.448 5.123 16.859 1.00 93.38 226 ALA A O 1
ATOM 1775 N N . PHE A 1 227 ? -25.321 6.029 18.907 1.00 93.38 227 PHE A N 1
ATOM 1776 C CA . PHE A 1 227 ? -24.408 7.108 18.522 1.00 93.38 227 PHE A CA 1
ATOM 1777 C C . PHE A 1 227 ? -23.120 6.616 17.823 1.00 93.38 227 PHE A C 1
ATOM 1779 O O . PHE A 1 227 ? -22.865 7.053 16.699 1.00 93.38 227 PHE A O 1
ATOM 1786 N N . PRO A 1 228 ? -22.333 5.666 18.373 1.00 92.06 228 PRO A N 1
ATOM 1787 C CA . PRO A 1 228 ? -21.170 5.124 17.669 1.00 92.06 228 PRO A CA 1
ATOM 1788 C C . PRO A 1 228 ? -21.527 4.410 16.361 1.00 92.06 228 PRO A C 1
ATOM 1790 O O . PRO A 1 228 ? -20.715 4.379 15.443 1.00 92.06 228 PRO A O 1
ATOM 1793 N N . LEU A 1 229 ? -22.722 3.824 16.252 1.00 89.62 229 LEU A N 1
ATOM 1794 C CA . LEU A 1 229 ? -23.162 3.175 15.016 1.00 89.62 229 LEU A CA 1
ATOM 1795 C C . LEU A 1 229 ? -23.499 4.199 13.930 1.00 89.62 229 LEU A C 1
ATOM 1797 O O . LEU A 1 229 ? -23.142 3.977 12.777 1.00 89.62 229 LEU A O 1
ATOM 1801 N N . ALA A 1 230 ? -24.135 5.311 14.303 1.00 93.31 230 ALA A N 1
ATOM 1802 C CA . ALA A 1 230 ? -24.450 6.417 13.402 1.00 93.31 230 ALA A CA 1
ATOM 1803 C C . ALA A 1 230 ?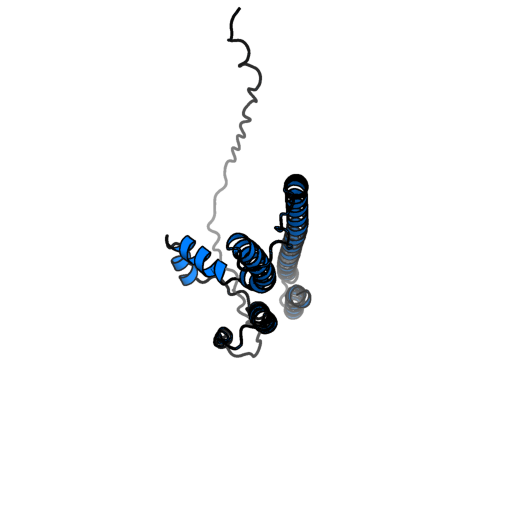 -23.202 7.213 12.986 1.00 93.31 230 ALA A C 1
ATOM 1805 O O . ALA A 1 230 ? -23.155 7.755 11.887 1.00 93.31 230 ALA A O 1
ATOM 1806 N N . LEU A 1 231 ? -22.180 7.259 13.846 1.00 92.44 231 LEU A N 1
ATOM 1807 C CA . LEU A 1 231 ? -20.904 7.915 13.556 1.00 92.44 231 LEU A CA 1
ATOM 1808 C C . LEU A 1 231 ? -20.043 7.141 12.535 1.00 92.44 231 LEU A C 1
ATOM 1810 O O . LEU A 1 231 ? -19.105 7.709 11.980 1.00 92.44 231 LEU A O 1
ATOM 1814 N N . LYS A 1 232 ? -20.321 5.848 12.323 1.00 83.38 232 LYS A N 1
ATOM 1815 C CA . LYS A 1 232 ? -19.524 4.933 11.491 1.00 83.38 232 LYS A CA 1
ATOM 1816 C C . LYS A 1 232 ? -19.953 4.929 10.027 1.00 83.38 232 LYS A C 1
ATOM 1818 O O . LYS A 1 232 ? -19.061 4.915 9.155 1.00 83.38 232 LYS A O 1
#

Sequence (232 aa):
MDPRTLGLLLSLPKVPHSNTFHSSVGLPCHHRPPFFFNRAIICSGANSKPQPPPSQPVPPLPPLPGLSLLSISDWADSIKERGMQQRRQLYTHEKWVEHRSSRRHVRHVASSLSSRVIVSLIPPVLVFTSVAVLVAAYNSAVSLRLLPEFLPLLHAPALPYQLTAPALALLLVFRTEASYSRFEEARRTWAKVIAGARDLARAAAAWVSLPEDEHLRDAIIQYVMAFPLALK

InterPro domains:
  IPR044669 Voltage-dependent anion channel-forming protein YneE/VCCN1/2-like [PF25539] (95-232)
  IPR044669 Voltage-dependent anion channel-forming protein YneE/VCCN1/2-like [PTHR33281] (81-232)

Secondary structure (DSSP, 8-state):
--S-SSS-S----------------------PPP------------------S--PPPPPPPPGGG--HHHHHHHHHHHHHHHHT-------HHHHHHHTSTTHHHHHHHHHHTSHHHHHHHHHHHHHHHHHHHHHHHHHHHHTT-S-TTSPPP---SHHHHHHHHHHHHHHHHHHHHHHHHHHHHHHHHHHHHHHHHHHHHHHHHH--SGGGHHHHHHHHHHHHHHHHHT-

pLDDT: mean 74.62, std 22.49, range [28.75, 97.75]

Radius of gyration: 32.3 Å; chains: 1; bounding box: 90×35×97 Å